Protein AF-A0A1M6TDW8-F1 (afdb_monomer_lite)

Structure (mmCIF, N/CA/C/O backbone):
data_AF-A0A1M6TDW8-F1
#
_entry.id   AF-A0A1M6TDW8-F1
#
loop_
_atom_site.group_PDB
_atom_site.id
_atom_site.type_symbol
_atom_site.label_atom_id
_atom_site.label_alt_id
_atom_site.label_comp_id
_atom_site.label_asym_id
_atom_site.label_entity_id
_atom_site.label_seq_id
_atom_site.pdbx_PDB_ins_code
_atom_site.Cartn_x
_atom_site.Cartn_y
_atom_site.Cartn_z
_atom_site.occupancy
_atom_site.B_iso_or_equiv
_atom_site.auth_seq_id
_atom_site.auth_comp_id
_atom_site.auth_asym_id
_atom_site.auth_atom_id
_atom_site.pdbx_PDB_model_num
ATOM 1 N N . MET A 1 1 ? -17.156 -15.120 15.045 1.00 56.84 1 MET A N 1
ATOM 2 C CA . MET A 1 1 ? -16.090 -14.536 14.202 1.00 56.84 1 MET A CA 1
ATOM 3 C C . MET A 1 1 ? -14.785 -15.110 14.698 1.00 56.84 1 MET A C 1
ATOM 5 O O . MET A 1 1 ? -14.670 -15.294 15.901 1.00 56.84 1 MET A O 1
ATOM 9 N N . GLU A 1 2 ? -13.863 -15.447 13.806 1.00 62.12 2 GLU A N 1
ATOM 10 C CA . GLU A 1 2 ? -12.638 -16.171 14.161 1.00 62.12 2 GLU A CA 1
ATOM 11 C C . GLU A 1 2 ? -11.415 -15.297 13.865 1.00 62.12 2 GLU A C 1
ATOM 13 O O . GLU A 1 2 ? -11.423 -14.543 12.887 1.00 62.12 2 GLU A O 1
ATOM 18 N N . LYS A 1 3 ? -10.385 -15.362 14.719 1.00 66.62 3 LYS A N 1
ATOM 19 C CA . LYS A 1 3 ? -9.144 -14.590 14.559 1.00 66.62 3 LYS A CA 1
ATOM 20 C C . LYS A 1 3 ? -8.407 -15.098 13.326 1.00 66.62 3 LYS A C 1
ATOM 22 O O . LYS A 1 3 ? -8.116 -16.286 13.215 1.00 66.62 3 LYS A O 1
ATOM 27 N N . ARG A 1 4 ? -8.092 -14.199 12.395 1.00 71.81 4 ARG A N 1
ATOM 28 C CA . ARG A 1 4 ? -7.434 -14.578 11.138 1.00 71.81 4 ARG A CA 1
ATOM 29 C C . ARG A 1 4 ? -5.976 -14.178 11.140 1.00 71.81 4 ARG A C 1
ATOM 31 O O . ARG A 1 4 ? -5.632 -13.054 11.508 1.00 71.81 4 ARG A O 1
ATOM 38 N N . ASN A 1 5 ? -5.129 -15.094 10.682 1.00 77.88 5 ASN A N 1
ATOM 39 C CA . ASN A 1 5 ? -3.718 -14.817 10.492 1.00 77.88 5 ASN A CA 1
ATOM 40 C C . ASN A 1 5 ? -3.520 -13.975 9.223 1.00 77.88 5 ASN A C 1
ATOM 42 O O . ASN A 1 5 ? -3.539 -14.496 8.106 1.00 77.88 5 ASN A O 1
ATOM 46 N N . THR A 1 6 ? -3.318 -12.671 9.415 1.00 76.44 6 THR A N 1
ATOM 47 C CA . THR A 1 6 ? -3.071 -11.696 8.345 1.00 76.44 6 THR A CA 1
ATOM 48 C C . THR A 1 6 ? -1.914 -12.112 7.432 1.00 76.44 6 THR A C 1
ATOM 50 O O . THR A 1 6 ? -1.992 -11.915 6.222 1.00 76.44 6 THR A O 1
ATOM 53 N N . ILE A 1 7 ? -0.867 -12.735 7.984 1.00 76.25 7 ILE A N 1
ATOM 54 C CA . ILE A 1 7 ? 0.319 -13.152 7.222 1.00 76.25 7 ILE A CA 1
ATOM 55 C C . ILE A 1 7 ? -0.047 -14.268 6.240 1.00 76.25 7 ILE A C 1
ATOM 57 O O . ILE A 1 7 ? 0.326 -14.210 5.072 1.00 76.25 7 ILE A O 1
ATOM 61 N N . MET A 1 8 ? -0.840 -15.249 6.678 1.00 80.06 8 MET A N 1
ATOM 62 C CA . MET A 1 8 ? -1.270 -16.355 5.817 1.00 80.06 8 MET A CA 1
ATOM 63 C C . MET A 1 8 ? -2.109 -15.856 4.635 1.00 80.06 8 MET A C 1
ATOM 65 O O . MET A 1 8 ? -1.948 -16.319 3.509 1.00 80.06 8 MET A O 1
ATOM 69 N N . TYR A 1 9 ? -2.974 -14.872 4.882 1.00 79.81 9 TYR A N 1
ATOM 70 C CA . TYR A 1 9 ? -3.846 -14.299 3.859 1.00 79.81 9 TYR A CA 1
ATOM 71 C C . TYR A 1 9 ? -3.049 -13.464 2.851 1.00 79.81 9 TYR A C 1
ATOM 73 O O . TYR A 1 9 ? -3.313 -13.525 1.649 1.00 79.81 9 TYR A O 1
ATOM 81 N N . LEU A 1 10 ? -2.025 -12.746 3.320 1.00 76.25 10 LEU A N 1
ATOM 82 C CA . LEU A 1 10 ? -1.099 -12.023 2.455 1.00 76.25 10 LEU A CA 1
ATOM 83 C C . LEU A 1 10 ? -0.318 -12.981 1.538 1.00 76.25 10 LEU A C 1
ATOM 85 O O . LEU A 1 10 ? -0.244 -12.749 0.332 1.00 76.25 10 LEU A O 1
ATOM 89 N N . VAL A 1 11 ? 0.193 -14.090 2.083 1.00 79.81 11 VAL A N 1
ATOM 90 C CA . VAL A 1 11 ? 0.925 -15.112 1.313 1.00 79.81 11 VAL A CA 1
ATOM 91 C C . VAL A 1 11 ? 0.030 -15.774 0.263 1.00 79.81 11 VAL A C 1
ATOM 93 O O . VAL A 1 11 ? 0.429 -15.874 -0.896 1.00 79.81 11 VAL A O 1
ATOM 96 N N . LEU A 1 12 ? -1.202 -16.163 0.617 1.00 78.44 12 LEU A N 1
ATOM 97 C CA . LEU A 1 12 ? -2.152 -16.721 -0.357 1.00 78.44 12 LEU A CA 1
ATOM 98 C C . LEU A 1 12 ? -2.484 -15.732 -1.478 1.00 78.44 12 LEU A C 1
ATOM 100 O O . LEU A 1 12 ? -2.668 -16.125 -2.629 1.00 78.44 12 LEU A O 1
ATOM 104 N N . THR A 1 13 ? -2.555 -14.446 -1.151 1.00 76.94 13 THR A N 1
ATOM 105 C CA . THR A 1 13 ? -2.812 -13.404 -2.142 1.00 76.94 13 THR A CA 1
ATOM 106 C C . THR A 1 13 ? -1.676 -13.299 -3.154 1.00 76.94 13 THR A C 1
ATOM 108 O O . THR A 1 13 ? -1.943 -13.199 -4.348 1.00 76.94 13 THR A O 1
ATOM 111 N N . PHE A 1 14 ? -0.424 -13.398 -2.703 1.00 74.50 14 PHE A N 1
ATOM 112 C CA . PHE A 1 14 ? 0.731 -13.418 -3.599 1.00 74.50 14 PHE A CA 1
ATOM 113 C C . PHE A 1 14 ? 0.770 -14.692 -4.459 1.00 74.50 14 PHE A C 1
ATOM 115 O O . PHE A 1 14 ? 0.950 -14.611 -5.670 1.00 74.50 14 PHE A O 1
ATOM 122 N N . LEU A 1 15 ? 0.504 -15.859 -3.859 1.00 78.25 15 LEU A N 1
ATOM 123 C CA . LEU A 1 15 ? 0.476 -17.154 -4.557 1.00 78.25 15 LEU A CA 1
ATOM 124 C C . LEU A 1 15 ? -0.610 -17.252 -5.637 1.00 78.25 15 LEU A C 1
ATOM 126 O O . LEU A 1 15 ? -0.425 -17.940 -6.633 1.00 78.25 15 LEU A O 1
ATOM 130 N N . THR A 1 16 ? -1.746 -16.581 -5.446 1.00 81.94 16 THR A N 1
ATOM 131 C CA . THR A 1 16 ? -2.889 -16.612 -6.380 1.00 81.94 16 THR A CA 1
ATOM 132 C C . THR A 1 16 ? -2.912 -15.425 -7.344 1.00 81.94 16 THR A C 1
ATOM 134 O O . THR A 1 16 ? -3.960 -15.125 -7.920 1.00 81.94 16 THR A O 1
ATOM 137 N N . CYS A 1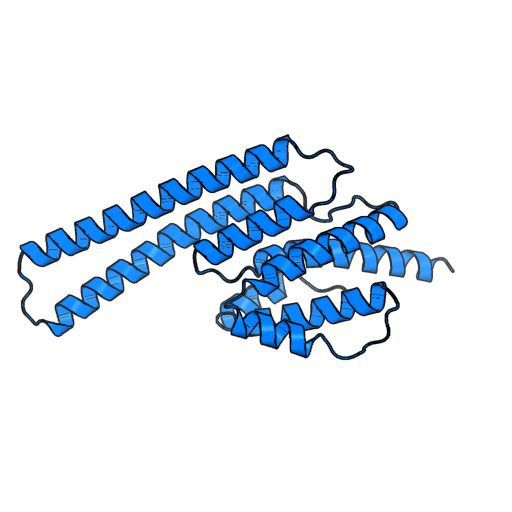 17 ? -1.790 -14.708 -7.483 1.00 70.81 17 CYS A N 1
ATOM 138 C CA . CYS A 1 17 ? -1.678 -13.500 -8.307 1.00 70.81 17 CYS A CA 1
ATOM 139 C C . CYS A 1 17 ? -2.784 -12.465 -8.013 1.00 70.81 17 CYS A C 1
ATOM 141 O O . CYS A 1 17 ? -3.296 -11.802 -8.910 1.00 70.81 17 CYS A O 1
ATOM 143 N N . GLY A 1 18 ? -3.187 -12.341 -6.747 1.00 69.62 18 GLY A N 1
ATOM 144 C CA . GLY A 1 18 ? -4.171 -11.362 -6.295 1.00 69.62 18 GLY A CA 1
ATOM 145 C C . GLY A 1 18 ? -5.633 -11.816 -6.291 1.00 69.62 18 GLY A C 1
ATOM 146 O O . GLY A 1 18 ? -6.460 -11.119 -5.702 1.00 69.62 18 GLY A O 1
ATOM 147 N N . LEU A 1 19 ? -5.976 -12.989 -6.839 1.00 77.25 19 LEU A N 1
ATOM 148 C CA . LEU A 1 19 ? -7.361 -13.488 -6.820 1.00 77.25 19 LEU A CA 1
ATOM 149 C C . LEU A 1 19 ? -7.874 -13.712 -5.392 1.00 77.25 19 LEU A C 1
ATOM 151 O O . LEU A 1 19 ? -8.992 -13.312 -5.056 1.00 77.25 19 LEU A O 1
ATOM 155 N N . PHE A 1 20 ? -7.046 -14.284 -4.514 1.00 80.81 20 PHE A N 1
ATOM 156 C CA . PHE A 1 20 ? -7.425 -14.487 -3.115 1.00 80.81 20 PHE A CA 1
ATOM 157 C C . PHE A 1 20 ? -7.655 -13.165 -2.369 1.00 80.81 20 PHE A C 1
ATOM 159 O O . PHE A 1 20 ? -8.474 -13.107 -1.453 1.00 80.81 20 PHE A O 1
ATOM 166 N N . GLY A 1 21 ? -7.005 -12.076 -2.780 1.00 76.69 21 GLY A N 1
ATOM 167 C CA . GLY A 1 21 ? -7.198 -10.775 -2.150 1.00 76.69 21 GLY A CA 1
ATOM 168 C C . GLY A 1 21 ? -8.608 -10.204 -2.365 1.00 76.69 21 GLY A C 1
ATOM 169 O O . GLY A 1 21 ? -9.138 -9.517 -1.492 1.00 76.69 21 GLY A O 1
ATOM 170 N N . ILE A 1 22 ? -9.273 -10.565 -3.469 1.00 80.00 22 ILE A N 1
ATOM 171 C CA . ILE A 1 22 ? -10.686 -10.231 -3.712 1.00 80.00 22 ILE A CA 1
ATOM 172 C C . ILE A 1 22 ? -11.598 -11.008 -2.750 1.00 80.00 22 ILE A C 1
ATOM 174 O O . ILE A 1 22 ? -12.507 -10.434 -2.146 1.00 80.00 22 ILE A O 1
ATOM 178 N N . TYR A 1 23 ? -11.329 -12.304 -2.554 1.00 83.50 23 TYR A N 1
ATOM 179 C CA . TYR A 1 23 ? -12.037 -13.118 -1.560 1.00 83.50 23 TYR A CA 1
ATOM 180 C C . TYR A 1 23 ? -11.835 -12.577 -0.136 1.00 83.50 23 TYR A C 1
ATOM 182 O O . TYR A 1 23 ? -12.784 -12.499 0.650 1.00 83.50 23 TYR A O 1
ATOM 190 N N . TRP A 1 24 ? -10.613 -12.151 0.192 1.00 84.81 24 TRP A N 1
ATOM 191 C CA . TRP A 1 24 ? -10.308 -11.541 1.481 1.00 84.81 24 TRP A CA 1
ATOM 192 C C . TRP A 1 24 ? -11.122 -10.261 1.703 1.00 84.81 24 TRP A C 1
ATOM 194 O O . TRP A 1 24 ? -11.761 -10.134 2.748 1.00 84.81 24 TRP A O 1
ATOM 204 N N . LEU A 1 25 ? -11.191 -9.367 0.710 1.00 84.44 25 LEU A N 1
ATOM 205 C CA . LEU A 1 25 ? -12.007 -8.149 0.768 1.00 84.44 25 LEU A CA 1
ATOM 206 C C . LEU A 1 25 ? -13.488 -8.459 1.038 1.00 84.44 25 LEU A C 1
ATOM 208 O O . LEU A 1 25 ? -14.097 -7.853 1.922 1.00 84.44 25 LEU A O 1
ATOM 212 N N . TYR A 1 26 ? -14.053 -9.438 0.322 1.00 85.31 26 TYR A N 1
ATOM 213 C CA . TYR A 1 26 ? -15.429 -9.893 0.530 1.00 85.31 26 TYR A CA 1
ATOM 214 C C . TYR A 1 26 ? -15.666 -10.327 1.980 1.00 85.31 26 TYR A C 1
ATOM 216 O O . TYR A 1 26 ? -16.596 -9.855 2.640 1.00 85.31 26 TYR A O 1
ATOM 224 N N . ARG A 1 27 ? -14.800 -11.204 2.500 1.00 84.56 27 ARG A N 1
ATOM 225 C CA . ARG A 1 27 ? -14.948 -11.732 3.858 1.00 84.56 27 ARG A CA 1
ATOM 226 C C . ARG A 1 27 ? -14.750 -10.676 4.935 1.00 84.56 27 ARG A C 1
ATOM 228 O O . ARG A 1 27 ? -15.468 -10.700 5.930 1.00 84.56 27 ARG A O 1
ATOM 235 N N . MET A 1 28 ? -13.817 -9.748 4.742 1.00 83.00 28 MET A N 1
ATOM 236 C CA . MET A 1 28 ? -13.582 -8.660 5.691 1.00 83.00 28 MET A CA 1
ATOM 237 C C . MET A 1 28 ? -14.801 -7.729 5.784 1.00 83.00 28 MET A C 1
ATOM 239 O O . MET A 1 28 ? -15.179 -7.308 6.875 1.00 83.00 28 MET A O 1
ATOM 243 N N . ASN A 1 29 ? -15.470 -7.474 4.655 1.00 85.88 29 ASN A N 1
ATOM 244 C CA . ASN A 1 29 ? -16.710 -6.702 4.613 1.00 85.88 29 ASN A CA 1
ATOM 245 C C . ASN A 1 29 ? -17.870 -7.396 5.343 1.00 85.88 29 ASN A C 1
ATOM 247 O O . ASN A 1 29 ? -18.626 -6.736 6.052 1.00 85.88 29 ASN A O 1
ATOM 251 N N . GLU A 1 30 ? -18.011 -8.718 5.221 1.00 84.56 30 GLU A N 1
ATOM 252 C CA . GLU A 1 30 ? -19.026 -9.455 5.986 1.00 84.56 30 GLU A CA 1
ATOM 253 C C . GLU A 1 30 ? -18.787 -9.403 7.498 1.00 84.56 30 GLU A C 1
ATOM 255 O O . GLU A 1 30 ? -19.740 -9.241 8.260 1.00 84.56 30 GLU A O 1
ATOM 260 N N . ASP A 1 31 ? -17.536 -9.525 7.948 1.00 83.44 31 ASP A N 1
ATOM 261 C CA . ASP A 1 31 ? -17.222 -9.460 9.378 1.00 83.44 31 ASP A CA 1
ATOM 262 C C . ASP A 1 31 ? -17.488 -8.062 9.953 1.00 83.44 31 ASP A C 1
ATOM 264 O O . ASP A 1 31 ? -18.086 -7.946 11.021 1.00 83.44 31 ASP A O 1
ATOM 268 N N . LEU A 1 32 ? -17.138 -7.002 9.215 1.00 82.06 32 LEU A N 1
ATOM 269 C CA . LEU A 1 32 ? -17.469 -5.621 9.584 1.00 82.06 32 LEU A CA 1
ATOM 270 C C . LEU A 1 32 ? -18.981 -5.393 9.691 1.00 82.06 32 LEU A C 1
ATOM 272 O O . LEU A 1 32 ? -19.442 -4.791 10.658 1.00 82.06 32 LEU A O 1
ATOM 276 N N . LYS A 1 33 ? -19.770 -5.910 8.741 1.00 81.94 33 LYS A N 1
ATOM 277 C CA . LYS A 1 33 ? -21.240 -5.815 8.792 1.00 81.94 33 LYS A CA 1
ATOM 278 C C . LYS A 1 33 ? -21.817 -6.510 10.020 1.00 81.94 33 LYS A C 1
ATOM 280 O O . LYS A 1 33 ? -22.672 -5.952 10.700 1.00 81.94 33 LYS A O 1
ATOM 285 N N . ARG A 1 34 ? -21.308 -7.703 10.340 1.00 81.00 34 ARG A N 1
ATOM 286 C CA . ARG A 1 34 ? -21.723 -8.437 11.542 1.00 81.00 34 ARG A CA 1
ATOM 287 C C . ARG A 1 34 ? -21.384 -7.681 12.826 1.00 81.00 34 ARG A C 1
ATOM 289 O O . ARG A 1 34 ? -22.160 -7.761 13.769 1.00 81.00 34 ARG A O 1
ATOM 296 N N . LEU A 1 35 ? -20.260 -6.958 12.871 1.00 77.81 35 LEU A N 1
ATOM 297 C CA . LEU A 1 35 ? -19.908 -6.112 14.019 1.00 77.81 35 LEU A CA 1
ATOM 298 C C . LEU A 1 35 ? -20.819 -4.887 14.141 1.00 77.81 35 LEU A C 1
ATOM 300 O O . LEU A 1 35 ? -21.152 -4.507 15.256 1.00 77.81 35 LEU A O 1
ATOM 304 N N . ARG A 1 36 ? -21.263 -4.310 13.018 1.00 76.12 36 ARG A N 1
ATOM 305 C CA . ARG A 1 36 ? -22.237 -3.206 13.003 1.00 76.12 36 ARG A CA 1
ATOM 306 C C . ARG A 1 36 ? -23.668 -3.621 13.371 1.00 76.12 36 ARG A C 1
ATOM 308 O O . ARG A 1 36 ? -24.522 -2.757 13.514 1.00 76.12 36 ARG A O 1
ATOM 315 N N . GLY A 1 37 ? -23.960 -4.919 13.485 1.00 69.31 37 GLY A N 1
ATOM 316 C CA . GLY A 1 37 ? -25.326 -5.408 13.708 1.00 69.31 37 GLY A CA 1
ATOM 317 C C . GLY A 1 37 ? -26.263 -5.215 12.507 1.00 69.31 37 GLY A C 1
ATOM 318 O O . GLY A 1 37 ? -27.465 -5.439 12.622 1.00 69.31 37 GLY A O 1
ATOM 319 N N . GLU A 1 38 ? -25.731 -4.835 11.342 1.00 68.31 38 GLU A N 1
ATOM 320 C CA . GLU A 1 38 ? -26.503 -4.692 10.110 1.00 68.31 38 GLU A CA 1
ATOM 321 C C . GLU A 1 38 ? -26.785 -6.083 9.523 1.00 68.31 38 GLU A C 1
ATOM 323 O O . GLU A 1 38 ? -25.863 -6.862 9.249 1.00 68.31 38 GLU A O 1
ATOM 328 N N . SER A 1 39 ? -28.067 -6.417 9.319 1.00 48.00 39 SER A N 1
ATOM 329 C CA . SER A 1 39 ? -28.465 -7.654 8.639 1.00 48.00 39 SER A CA 1
ATOM 330 C C . SER A 1 39 ? -27.803 -7.731 7.264 1.00 48.00 39 SER A C 1
ATOM 332 O O . SER A 1 39 ? -27.683 -6.720 6.577 1.00 48.00 39 SER A O 1
ATOM 334 N N . ALA A 1 40 ? -27.372 -8.931 6.869 1.00 49.81 40 ALA A N 1
ATOM 335 C CA . ALA A 1 40 ? -26.583 -9.237 5.675 1.00 49.81 40 ALA A CA 1
ATOM 336 C C . ALA A 1 40 ? -27.309 -8.979 4.333 1.00 49.81 40 ALA A C 1
ATOM 338 O O . ALA A 1 40 ? -27.381 -9.847 3.466 1.00 49.81 40 ALA A O 1
ATOM 339 N N . THR A 1 41 ? -27.845 -7.784 4.119 1.00 37.31 41 THR A N 1
ATOM 340 C CA . THR A 1 41 ? -28.473 -7.382 2.868 1.00 37.31 41 THR A CA 1
ATOM 341 C C . THR A 1 41 ? -27.399 -6.920 1.872 1.00 37.31 41 THR A C 1
ATOM 343 O O . THR A 1 41 ? -26.835 -5.832 1.945 1.00 37.31 41 THR A O 1
ATOM 346 N N . ALA A 1 42 ? -27.069 -7.843 0.964 1.00 45.31 42 ALA A N 1
ATOM 347 C CA . ALA A 1 42 ? -26.873 -7.635 -0.478 1.00 45.31 42 ALA A CA 1
ATOM 348 C C . ALA A 1 42 ? -25.666 -6.848 -1.058 1.00 45.31 42 ALA A C 1
ATOM 350 O O . ALA A 1 42 ? -25.716 -6.507 -2.238 1.00 45.31 42 ALA A O 1
ATOM 351 N N . GLU A 1 43 ? -24.551 -6.602 -0.350 1.00 57.88 43 GLU A N 1
ATOM 352 C CA . GLU A 1 43 ? -23.467 -5.762 -0.939 1.00 57.88 43 GLU A CA 1
ATOM 353 C C . GLU A 1 43 ? -22.032 -6.306 -0.912 1.00 57.88 43 GLU A C 1
ATOM 355 O O . GLU A 1 43 ? -21.148 -5.668 -1.475 1.00 57.88 43 GLU A O 1
ATOM 360 N N . GLY A 1 44 ? -21.764 -7.489 -0.346 1.00 61.97 44 GLY A N 1
ATOM 361 C CA . GLY A 1 4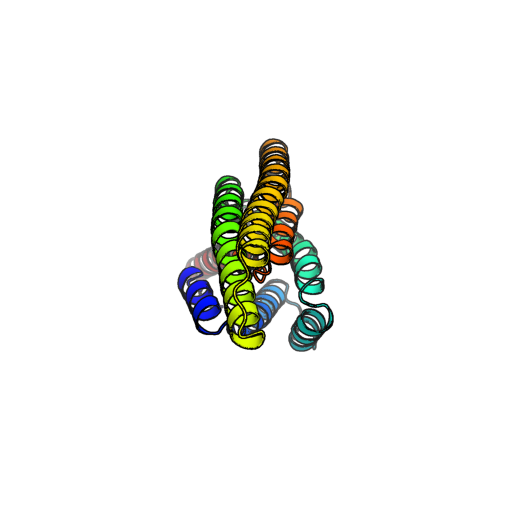4 ? -20.423 -8.094 -0.452 1.00 61.97 44 GLY A CA 1
ATOM 362 C C . GLY A 1 44 ? -20.033 -8.369 -1.910 1.00 61.97 44 GLY A C 1
ATOM 363 O O . GLY A 1 44 ? -18.940 -8.015 -2.346 1.00 61.97 44 GLY A O 1
ATOM 364 N N . GLY A 1 45 ? -20.972 -8.913 -2.691 1.00 67.94 45 GLY A N 1
ATOM 365 C CA . GLY A 1 45 ? -20.796 -9.124 -4.130 1.00 67.94 45 GLY A CA 1
ATOM 366 C C . GLY A 1 45 ? -20.746 -7.823 -4.937 1.00 67.94 45 GLY A C 1
ATOM 367 O O . GLY A 1 45 ? -19.970 -7.735 -5.881 1.00 67.94 45 GLY A O 1
ATOM 368 N N . ARG A 1 46 ? -21.502 -6.784 -4.540 1.00 75.50 46 ARG A N 1
ATOM 369 C CA . ARG A 1 46 ? -21.447 -5.457 -5.189 1.00 75.50 46 ARG A CA 1
ATOM 370 C C . ARG A 1 46 ? -20.089 -4.790 -4.976 1.00 75.50 46 ARG A C 1
ATOM 372 O O . ARG A 1 46 ? -19.543 -4.244 -5.923 1.00 75.50 46 ARG A O 1
ATOM 379 N N . LEU A 1 47 ? -19.518 -4.899 -3.773 1.00 78.19 47 LEU A N 1
ATOM 380 C CA . LEU A 1 47 ? -18.164 -4.428 -3.468 1.00 78.19 47 LEU A CA 1
ATOM 381 C C . LEU A 1 47 ? -17.129 -5.092 -4.376 1.00 78.19 47 LEU A C 1
ATOM 383 O O . LEU A 1 47 ? -16.357 -4.393 -5.019 1.00 78.19 47 LEU A O 1
ATOM 387 N N . VAL A 1 48 ? -17.154 -6.423 -4.480 1.00 79.44 48 VAL A N 1
ATOM 388 C CA . VAL A 1 48 ? -16.244 -7.166 -5.364 1.00 79.44 48 VAL A CA 1
ATOM 389 C C . VAL A 1 48 ? -16.434 -6.767 -6.829 1.00 79.44 48 VAL A C 1
ATOM 391 O O . VAL A 1 48 ? -15.453 -6.502 -7.522 1.00 79.44 48 VAL A O 1
ATOM 394 N N . LEU A 1 49 ? -17.683 -6.668 -7.288 1.00 82.00 49 LEU A N 1
ATOM 395 C CA . LEU A 1 49 ? -18.006 -6.267 -8.655 1.00 82.00 49 LEU A CA 1
ATOM 396 C C . LEU A 1 49 ? -17.477 -4.860 -8.964 1.00 82.00 49 LEU A C 1
ATOM 398 O O . LEU A 1 49 ? -16.828 -4.666 -9.987 1.00 82.00 49 LEU A O 1
ATOM 402 N N . TYR A 1 50 ? -17.696 -3.893 -8.070 1.00 81.56 50 TYR A N 1
ATOM 403 C CA . TYR A 1 50 ? -17.190 -2.532 -8.233 1.00 81.56 50 TYR A CA 1
ATOM 404 C C . TYR A 1 50 ? -15.671 -2.458 -8.120 1.00 81.56 50 TYR A C 1
ATOM 406 O O . TYR A 1 50 ? -15.057 -1.699 -8.864 1.00 81.56 50 TYR A O 1
ATOM 414 N N . THR A 1 51 ? -15.039 -3.251 -7.255 1.00 77.88 51 THR A N 1
ATOM 415 C CA . THR A 1 51 ? -13.576 -3.359 -7.183 1.00 77.88 51 THR A CA 1
ATOM 416 C C . THR A 1 51 ? -12.994 -3.840 -8.509 1.00 77.88 51 THR A C 1
ATOM 418 O O . THR A 1 51 ? -12.021 -3.254 -8.971 1.00 77.88 51 THR A O 1
ATOM 421 N N . ILE A 1 52 ? -13.597 -4.840 -9.153 1.00 78.06 52 ILE A N 1
ATOM 422 C CA . ILE A 1 52 ? -13.143 -5.319 -10.467 1.00 78.06 52 ILE A CA 1
ATOM 423 C C . ILE A 1 52 ? -13.420 -4.264 -11.548 1.00 78.06 52 ILE A C 1
ATOM 425 O O . ILE A 1 52 ? -12.521 -3.918 -12.307 1.00 78.06 52 ILE A O 1
ATOM 429 N N . LEU A 1 53 ? -14.632 -3.701 -11.581 1.00 80.75 53 LEU A N 1
ATOM 430 C CA . LEU A 1 53 ? -15.047 -2.726 -12.596 1.00 80.75 53 LEU A CA 1
ATOM 431 C C . LEU A 1 53 ? -14.240 -1.418 -12.542 1.00 80.75 53 LEU A C 1
ATOM 433 O O . LEU A 1 53 ? -13.985 -0.803 -13.570 1.00 80.75 53 LEU A O 1
ATOM 437 N N . SER A 1 54 ? -13.848 -0.988 -11.343 1.00 80.44 54 SER A N 1
ATOM 438 C CA . SER A 1 54 ? -13.089 0.248 -11.113 1.00 80.44 54 SER A CA 1
ATOM 439 C C . SER A 1 54 ? -11.576 0.030 -11.013 1.00 80.44 54 SER A C 1
ATOM 441 O O . SER A 1 54 ? -10.867 0.925 -10.551 1.00 80.44 54 SER A O 1
ATOM 443 N N . CYS A 1 55 ? -11.078 -1.157 -11.382 1.00 75.75 55 CYS A N 1
ATOM 444 C CA . CYS A 1 55 ? -9.663 -1.527 -11.267 1.00 75.75 55 CYS A CA 1
ATOM 445 C C . CYS A 1 55 ? -9.073 -1.250 -9.867 1.00 75.75 55 CYS A C 1
ATOM 447 O O . CYS A 1 55 ? -7.948 -0.782 -9.725 1.00 75.75 55 CYS A O 1
ATOM 449 N N . GLY A 1 56 ? -9.847 -1.506 -8.809 1.00 73.00 56 GLY A N 1
ATOM 450 C CA . GLY A 1 56 ? -9.418 -1.334 -7.421 1.00 73.00 56 GLY A CA 1
ATOM 451 C C . GLY A 1 56 ? -9.630 0.059 -6.823 1.00 73.00 56 GLY A C 1
ATOM 452 O O . GLY A 1 56 ? -9.472 0.200 -5.610 1.00 73.00 56 GLY A O 1
ATOM 453 N 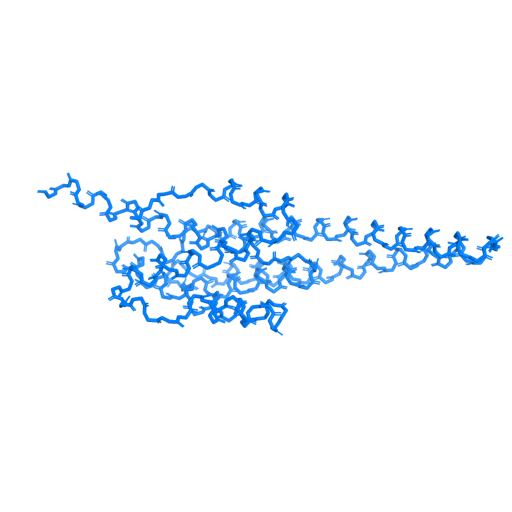N . LEU A 1 57 ? -10.064 1.065 -7.593 1.00 79.44 57 LEU A N 1
ATOM 454 C CA . LEU A 1 57 ? -10.355 2.405 -7.056 1.00 79.44 57 LEU A CA 1
ATOM 455 C C . LEU A 1 57 ? -11.461 2.373 -5.994 1.00 79.44 57 LEU A C 1
ATOM 457 O O . LEU A 1 57 ? -11.343 3.008 -4.944 1.00 79.44 57 LEU A O 1
ATOM 461 N N . TYR A 1 58 ? -12.512 1.582 -6.217 1.00 82.62 58 TYR A N 1
ATOM 462 C CA . TYR A 1 58 ? -13.592 1.426 -5.244 1.00 82.62 58 TYR A CA 1
ATOM 463 C C . TYR A 1 58 ? -13.101 0.820 -3.920 1.00 82.62 58 TYR A C 1
ATOM 465 O O . TYR A 1 58 ? -13.601 1.179 -2.855 1.00 82.62 58 TYR A O 1
ATOM 473 N N . THR A 1 59 ? -12.065 -0.025 -3.951 1.00 81.88 59 THR A N 1
ATOM 474 C CA . THR A 1 59 ? -11.446 -0.573 -2.736 1.00 81.88 59 THR A CA 1
ATOM 475 C C . THR A 1 59 ? -10.850 0.534 -1.867 1.00 81.88 59 THR A C 1
ATOM 477 O O . THR A 1 59 ? -10.967 0.461 -0.647 1.00 81.88 59 THR A O 1
ATOM 480 N N . VAL A 1 60 ? -10.273 1.586 -2.462 1.00 84.62 60 VAL A N 1
ATOM 481 C CA . VAL A 1 60 ? -9.734 2.747 -1.726 1.00 84.62 60 VAL A CA 1
ATOM 482 C C . VAL A 1 60 ? -10.846 3.512 -1.019 1.00 84.62 60 VAL A C 1
ATOM 484 O O . VAL A 1 60 ? -10.722 3.838 0.161 1.00 84.62 60 VAL A O 1
ATOM 487 N N . TYR A 1 61 ? -11.957 3.762 -1.715 1.00 85.31 61 TYR A N 1
ATOM 488 C CA . TYR A 1 61 ? -13.131 4.394 -1.115 1.00 85.31 61 TYR A CA 1
ATOM 489 C C . TYR A 1 61 ? -13.705 3.540 0.024 1.00 85.31 61 TYR A C 1
ATOM 491 O O . TYR A 1 61 ? -13.981 4.038 1.115 1.00 85.31 61 TYR A O 1
ATOM 499 N N . TRP A 1 62 ? -13.825 2.231 -0.197 1.00 87.06 62 TRP A N 1
ATOM 500 C CA . TRP A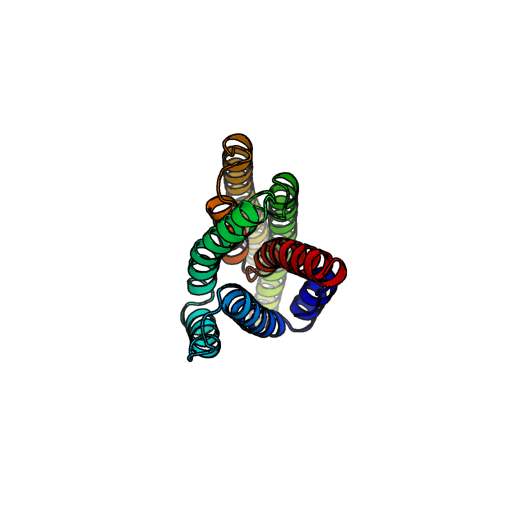 1 62 ? -14.291 1.303 0.826 1.00 87.06 62 TRP A CA 1
ATOM 501 C C . TRP A 1 62 ? -13.356 1.286 2.047 1.00 87.06 62 TRP A C 1
ATOM 503 O O . TRP A 1 62 ? -13.838 1.304 3.181 1.00 87.06 62 TRP A O 1
ATOM 513 N N . LEU A 1 63 ? -12.035 1.321 1.831 1.00 86.88 63 LEU A N 1
ATOM 514 C CA . LEU A 1 63 ? -11.020 1.447 2.881 1.00 86.88 63 LEU A CA 1
ATOM 515 C C . LEU A 1 63 ? -11.191 2.752 3.669 1.00 86.88 63 LEU A C 1
ATOM 517 O O . LEU A 1 63 ? -11.151 2.721 4.897 1.00 86.88 63 LEU A O 1
ATOM 521 N N . TYR A 1 64 ? -11.434 3.879 2.996 1.00 87.50 64 TYR A N 1
ATOM 522 C CA . TYR A 1 64 ? -11.672 5.174 3.642 1.00 87.50 64 TYR A CA 1
ATOM 523 C C . TYR A 1 64 ? -12.864 5.132 4.606 1.00 87.50 64 TYR A C 1
ATOM 525 O O . TYR A 1 64 ? -12.726 5.495 5.772 1.00 87.50 64 TYR A O 1
ATOM 533 N N . VAL A 1 65 ? -14.020 4.654 4.136 1.00 87.00 65 VAL A N 1
ATOM 534 C CA . VAL A 1 65 ? -15.252 4.623 4.941 1.00 87.00 65 VAL A CA 1
ATOM 535 C C . VAL A 1 65 ? -15.143 3.607 6.075 1.00 87.00 65 VAL A C 1
ATOM 537 O O . VAL A 1 65 ? -15.467 3.910 7.218 1.00 87.00 65 VAL A O 1
ATOM 540 N N . ASN A 1 66 ? -14.666 2.394 5.793 1.00 86.62 66 ASN A N 1
ATOM 541 C CA . ASN A 1 66 ? -14.656 1.345 6.812 1.00 86.62 66 ASN A CA 1
ATOM 542 C C . ASN A 1 66 ? -13.529 1.519 7.835 1.00 86.62 66 ASN A C 1
ATOM 544 O O . ASN A 1 66 ? -13.703 1.084 8.967 1.00 86.62 66 ASN A O 1
ATOM 548 N N . SER A 1 67 ? -12.414 2.174 7.491 1.00 85.12 67 SER A N 1
ATOM 549 C CA . SER A 1 67 ? -11.358 2.484 8.470 1.00 85.12 67 SER A CA 1
ATOM 550 C C . SER A 1 67 ? -11.816 3.503 9.508 1.00 85.12 67 SER A C 1
ATOM 552 O O . SER A 1 67 ? -11.393 3.431 10.658 1.00 85.12 67 SER A O 1
ATOM 554 N N . ASP A 1 68 ? -12.709 4.414 9.123 1.00 86.38 68 ASP A N 1
ATOM 555 C CA . ASP A 1 68 ? -13.350 5.327 10.057 1.00 86.38 68 ASP A CA 1
ATOM 556 C C . ASP A 1 68 ? -14.257 4.607 11.043 1.00 86.38 68 ASP A C 1
ATOM 558 O O . ASP A 1 68 ? -14.081 4.699 12.253 1.00 86.38 68 ASP A O 1
ATOM 562 N N . VAL A 1 69 ? -15.217 3.860 10.496 1.00 86.62 69 VAL A N 1
ATOM 563 C CA . VAL A 1 69 ? -16.194 3.116 11.286 1.00 86.62 69 VAL A CA 1
ATOM 564 C C . VAL A 1 69 ? -15.477 2.161 12.232 1.00 86.62 69 VAL A C 1
ATOM 566 O O . VAL A 1 69 ? -15.831 2.049 13.400 1.00 86.62 69 VAL A O 1
ATOM 569 N N . LEU A 1 70 ? -14.442 1.480 11.738 1.00 86.75 70 LEU A N 1
ATOM 570 C CA . LEU A 1 70 ? -13.639 0.578 12.547 1.00 86.75 70 LEU A CA 1
ATOM 571 C C . LEU A 1 70 ? -12.898 1.318 13.670 1.00 86.75 70 LEU A C 1
ATOM 573 O O . LEU A 1 70 ? -12.763 0.763 14.756 1.00 86.75 70 LEU A O 1
ATOM 577 N N . GLY A 1 71 ? -12.447 2.551 13.426 1.00 86.81 71 GLY A N 1
ATOM 578 C CA . GLY A 1 71 ? -11.863 3.405 14.457 1.00 86.81 71 GLY A CA 1
ATOM 579 C C . GLY A 1 71 ? -12.869 3.796 15.535 1.00 86.81 71 GLY A C 1
ATOM 580 O O . GLY A 1 71 ? -12.575 3.627 16.713 1.00 86.81 71 GLY A O 1
ATOM 581 N N . GLN A 1 72 ? -14.081 4.195 15.145 1.00 86.94 72 GLN A N 1
ATOM 582 C CA . GLN A 1 72 ? -15.161 4.532 16.082 1.00 86.94 72 GLN A CA 1
ATOM 583 C C . GLN A 1 72 ? -15.563 3.330 16.946 1.00 86.94 72 GLN A C 1
ATOM 585 O O . GLN A 1 72 ? -15.603 3.434 18.167 1.00 86.94 72 GLN A O 1
ATOM 590 N N . LEU A 1 73 ? -15.749 2.152 16.339 1.00 85.38 73 LEU A N 1
ATOM 591 C CA . LEU A 1 73 ? -16.054 0.916 17.073 1.00 85.38 73 LEU A CA 1
ATOM 592 C C . LEU A 1 73 ? -14.947 0.535 18.069 1.00 85.38 73 LEU A C 1
ATOM 594 O O . LEU A 1 73 ? -15.220 -0.074 19.102 1.00 85.38 73 LEU A O 1
ATOM 598 N N . ARG A 1 74 ? -13.687 0.861 17.764 1.00 86.00 74 ARG A N 1
ATOM 599 C CA . ARG A 1 74 ? -12.551 0.641 18.672 1.00 86.00 74 ARG A CA 1
ATOM 600 C C . ARG A 1 74 ? -12.553 1.631 19.823 1.00 86.00 74 ARG A C 1
ATOM 602 O O . ARG A 1 74 ? -12.392 1.197 20.961 1.00 86.00 74 ARG A O 1
ATOM 609 N N . GLU A 1 75 ? -12.810 2.904 19.550 1.00 87.31 75 GLU A N 1
ATOM 610 C CA . GLU A 1 75 ? -12.952 3.938 20.579 1.00 87.31 75 GLU A CA 1
ATOM 611 C C . GLU A 1 75 ? -14.110 3.637 21.541 1.00 87.31 75 GLU A C 1
ATOM 613 O O . GLU A 1 75 ? -13.925 3.713 22.755 1.00 87.31 75 GLU A O 1
ATOM 618 N N . GLU A 1 76 ? -15.265 3.194 21.032 1.00 86.00 76 GLU A N 1
ATOM 619 C CA . GLU A 1 76 ? -16.412 2.751 21.846 1.00 86.00 76 GLU A CA 1
ATOM 620 C C . GLU A 1 76 ? -16.055 1.596 22.791 1.00 86.00 76 GLU A C 1
ATOM 622 O O . GLU A 1 76 ? -16.628 1.444 23.873 1.00 86.00 76 GLU A O 1
ATOM 627 N N . GLN A 1 77 ? -15.086 0.769 22.399 1.00 83.06 77 GLN A N 1
ATOM 628 C CA . GLN A 1 77 ? -14.578 -0.315 23.228 1.00 83.06 77 GLN A CA 1
ATOM 629 C C . GLN A 1 77 ? -13.360 0.083 24.076 1.00 83.06 77 GLN A C 1
ATOM 631 O O . GLN A 1 77 ? -12.845 -0.756 24.815 1.00 83.06 77 GLN A O 1
ATOM 636 N N . GLY A 1 78 ? -12.926 1.346 24.042 1.00 82.56 78 GLY A N 1
ATOM 637 C CA . GLY A 1 78 ? -11.772 1.848 24.794 1.00 82.56 78 GLY A CA 1
ATOM 638 C C . GLY A 1 78 ? -10.417 1.423 24.219 1.00 82.56 78 GLY A C 1
ATOM 639 O O . GLY A 1 78 ? -9.416 1.442 24.932 1.00 82.56 78 GLY A O 1
ATOM 640 N N . LEU A 1 79 ? -10.376 1.005 22.952 1.00 84.56 79 LEU A N 1
ATOM 641 C CA . LEU A 1 79 ? -9.148 0.724 22.210 1.00 84.56 79 LEU A CA 1
ATOM 642 C C . LEU A 1 79 ? -8.706 1.952 21.416 1.00 84.56 79 LEU A C 1
ATOM 644 O O . LEU A 1 79 ? -9.510 2.813 21.066 1.00 84.56 79 LEU A O 1
ATOM 648 N N . GLU A 1 80 ? -7.426 1.990 21.047 1.00 84.25 80 GLU A N 1
ATOM 649 C CA . GLU A 1 80 ? -6.951 2.998 20.102 1.00 84.25 80 GLU A CA 1
ATOM 650 C C . GLU A 1 80 ? -7.654 2.857 18.737 1.00 84.25 80 GLU A C 1
ATOM 652 O O . GLU A 1 80 ? -7.876 1.721 18.287 1.00 84.25 80 GLU A O 1
ATOM 657 N N . PRO A 1 81 ? -7.929 3.973 18.028 1.00 80.88 81 PRO A N 1
ATOM 658 C CA . PRO A 1 81 ? -8.720 3.985 16.788 1.00 80.88 81 PRO A CA 1
ATOM 659 C C . PRO A 1 81 ? -8.081 3.194 15.636 1.00 80.88 81 PRO A C 1
ATOM 661 O O . PRO A 1 81 ? -8.706 2.925 14.614 1.00 80.88 81 PRO A O 1
ATOM 664 N N . ASP A 1 82 ? -6.810 2.818 15.769 1.00 81.44 82 ASP A N 1
ATOM 665 C CA . ASP A 1 82 ? -6.076 2.027 14.791 1.00 81.44 82 ASP A CA 1
ATOM 666 C C . ASP A 1 82 ? -5.381 0.850 15.473 1.00 81.44 82 ASP A C 1
ATOM 668 O O . ASP A 1 82 ? -4.795 0.985 16.543 1.00 81.44 82 ASP A O 1
ATOM 672 N N . GLY A 1 83 ? -5.454 -0.327 14.853 1.00 77.25 83 GLY A N 1
ATOM 673 C CA . GLY A 1 83 ? -4.693 -1.500 15.291 1.00 77.25 83 GLY A CA 1
ATOM 674 C C . GLY A 1 83 ? -3.274 -1.546 14.719 1.00 77.25 83 GLY A C 1
ATOM 675 O O . GLY A 1 83 ? -2.449 -2.351 15.167 1.00 77.25 83 GLY A O 1
ATOM 676 N N . ALA A 1 84 ? -2.983 -0.730 13.704 1.00 82.88 84 ALA A N 1
ATOM 677 C CA . ALA A 1 84 ? -1.664 -0.601 13.106 1.00 82.88 84 ALA A CA 1
ATOM 678 C C . ALA A 1 84 ? -0.942 0.644 13.640 1.00 82.88 84 ALA A C 1
ATOM 680 O O . ALA A 1 84 ? -1.509 1.730 13.733 1.00 82.88 84 ALA A O 1
ATOM 681 N N . SER A 1 85 ? 0.343 0.491 13.973 1.00 85.12 85 SER A N 1
ATOM 682 C CA . SER A 1 85 ? 1.177 1.624 14.373 1.00 85.12 85 SER A CA 1
ATOM 683 C C . SER A 1 85 ? 1.547 2.469 13.154 1.00 85.12 85 SER A C 1
ATOM 685 O O . SER A 1 85 ? 1.654 1.960 12.036 1.00 85.12 85 SER A O 1
ATOM 687 N N . LYS A 1 86 ? 1.826 3.757 13.370 1.00 85.06 86 LYS A N 1
ATOM 688 C CA . LYS A 1 86 ? 2.306 4.679 12.324 1.00 85.06 86 LYS A CA 1
ATOM 689 C C . LYS A 1 86 ? 3.548 4.144 11.599 1.00 85.06 86 LYS A C 1
ATOM 691 O O . LYS A 1 86 ? 3.654 4.249 10.382 1.00 85.06 86 LYS A O 1
ATOM 696 N N . GLU A 1 87 ? 4.447 3.512 12.348 1.00 86.88 87 GLU A N 1
ATOM 697 C CA . GLU A 1 87 ? 5.657 2.859 11.836 1.00 86.88 87 GLU A CA 1
ATOM 698 C C . GLU A 1 87 ? 5.334 1.741 10.843 1.00 86.88 87 GLU A C 1
ATOM 700 O O . GLU A 1 87 ? 5.999 1.623 9.819 1.00 86.88 87 GLU A O 1
ATOM 705 N N . SER A 1 88 ? 4.272 0.966 11.094 1.00 86.62 88 SER A N 1
ATOM 706 C CA . SER A 1 88 ? 3.851 -0.116 10.198 1.00 86.62 88 SER A CA 1
ATOM 707 C C . SER A 1 88 ? 3.500 0.420 8.805 1.00 86.62 88 SER A C 1
ATOM 709 O O . SER A 1 88 ? 3.892 -0.171 7.799 1.00 86.62 88 SER A O 1
ATOM 711 N N . TYR A 1 89 ? 2.826 1.576 8.735 1.00 86.19 89 TYR A N 1
ATOM 712 C CA . TYR A 1 89 ? 2.508 2.234 7.465 1.00 86.19 89 TYR A CA 1
ATOM 713 C C . TYR A 1 89 ? 3.766 2.733 6.744 1.00 86.19 89 TYR A C 1
ATOM 715 O O . TYR A 1 89 ? 3.905 2.528 5.537 1.00 86.19 89 TYR A O 1
ATOM 723 N N . ILE A 1 90 ? 4.712 3.339 7.467 1.00 88.06 90 ILE A N 1
ATOM 724 C CA . ILE A 1 90 ? 5.972 3.823 6.882 1.00 88.06 90 ILE A CA 1
ATOM 725 C C . ILE A 1 90 ? 6.791 2.649 6.335 1.00 88.06 90 ILE A C 1
ATOM 727 O O . ILE A 1 90 ? 7.173 2.665 5.167 1.00 88.06 90 ILE A O 1
ATOM 731 N N . ILE A 1 91 ? 6.990 1.599 7.136 1.00 89.12 91 ILE A N 1
ATOM 732 C CA . ILE A 1 91 ? 7.733 0.398 6.732 1.00 89.12 91 ILE A CA 1
ATOM 733 C C . ILE A 1 91 ? 7.084 -0.243 5.503 1.00 89.12 91 ILE A C 1
ATOM 735 O O . ILE A 1 91 ? 7.781 -0.587 4.550 1.00 89.12 91 ILE A O 1
ATOM 739 N N . SER A 1 92 ? 5.751 -0.348 5.476 1.00 84.12 92 SER A N 1
ATOM 740 C CA . SER A 1 92 ? 5.057 -0.880 4.300 1.00 84.12 92 SER A CA 1
ATOM 741 C C . SER A 1 92 ? 5.244 -0.044 3.043 1.00 84.12 92 SER A C 1
ATOM 743 O O . SER A 1 92 ? 5.352 -0.603 1.957 1.00 84.12 92 SER A O 1
ATOM 745 N N . THR A 1 93 ? 5.311 1.279 3.189 1.00 84.62 93 THR A N 1
ATOM 746 C CA . THR A 1 93 ? 5.526 2.201 2.070 1.00 84.62 93 THR A CA 1
ATOM 747 C C . THR A 1 93 ? 6.934 2.024 1.512 1.00 84.62 93 THR A C 1
ATOM 749 O O . THR A 1 93 ? 7.103 1.911 0.304 1.00 84.62 93 THR A O 1
ATOM 752 N N . ILE A 1 94 ? 7.942 1.917 2.384 1.00 88.25 94 ILE A N 1
ATOM 753 C CA . ILE A 1 94 ? 9.328 1.644 1.978 1.00 88.25 94 ILE A CA 1
ATOM 754 C C . ILE A 1 94 ? 9.409 0.307 1.235 1.00 88.25 94 ILE A C 1
ATOM 756 O O . ILE A 1 94 ? 9.973 0.243 0.145 1.00 88.25 94 ILE A O 1
ATOM 760 N N . LEU A 1 95 ? 8.802 -0.747 1.788 1.00 87.06 95 LEU A N 1
ATOM 761 C CA . LEU A 1 95 ? 8.770 -2.065 1.155 1.00 87.06 95 LEU A CA 1
ATOM 762 C C . LEU A 1 95 ? 8.100 -2.017 -0.228 1.00 87.06 95 LEU A C 1
ATOM 764 O O . LEU A 1 95 ? 8.635 -2.583 -1.176 1.00 87.06 95 LEU A O 1
ATOM 768 N N . ALA A 1 96 ? 6.971 -1.315 -0.364 1.00 82.00 96 ALA A N 1
ATOM 769 C CA . ALA A 1 96 ? 6.261 -1.157 -1.635 1.00 82.00 96 ALA A CA 1
ATOM 770 C C . ALA A 1 96 ? 7.111 -0.437 -2.695 1.00 82.00 96 ALA A C 1
ATOM 772 O O . ALA A 1 96 ? 7.172 -0.867 -3.847 1.00 82.00 96 ALA A O 1
ATOM 773 N N . VAL A 1 97 ? 7.834 0.613 -2.298 1.00 83.44 97 VAL A N 1
ATOM 774 C CA . VAL A 1 97 ? 8.738 1.344 -3.196 1.00 83.44 97 VAL A CA 1
ATOM 775 C C . VAL A 1 97 ? 9.901 0.455 -3.644 1.00 83.44 97 VAL A C 1
ATOM 777 O O . VAL A 1 97 ? 10.161 0.361 -4.838 1.00 83.44 97 VAL A O 1
ATOM 780 N N . VAL A 1 98 ? 10.553 -0.271 -2.731 1.00 84.81 98 VAL A N 1
ATOM 781 C CA . VAL A 1 98 ? 11.668 -1.174 -3.085 1.00 84.81 98 VAL A CA 1
ATOM 782 C C . VAL A 1 98 ? 11.209 -2.286 -4.031 1.00 84.81 98 VAL A C 1
ATOM 784 O O . VAL A 1 98 ? 11.861 -2.559 -5.039 1.00 84.81 98 VAL A O 1
ATOM 787 N N . VAL A 1 99 ? 10.066 -2.906 -3.733 1.00 82.38 99 VAL A N 1
ATOM 788 C CA . VAL A 1 99 ? 9.494 -3.973 -4.564 1.00 82.38 99 VAL A CA 1
ATOM 789 C C . VAL A 1 99 ? 9.098 -3.445 -5.943 1.00 82.38 99 VAL A C 1
ATOM 791 O O . VAL A 1 99 ? 9.362 -4.111 -6.942 1.00 82.38 99 VAL A O 1
ATOM 794 N N . SER A 1 100 ? 8.513 -2.249 -6.025 1.00 78.56 100 SER A N 1
ATOM 795 C CA . SER A 1 100 ? 8.072 -1.681 -7.304 1.00 78.56 100 SER A CA 1
ATOM 796 C C . SER A 1 100 ? 9.230 -1.310 -8.229 1.00 78.56 100 SER A C 1
ATOM 798 O O . SER A 1 100 ? 9.140 -1.575 -9.425 1.00 78.56 100 SER A O 1
ATOM 800 N N . VAL A 1 101 ? 10.345 -0.803 -7.694 1.00 81.75 101 VAL A N 1
ATOM 801 C CA . VAL A 1 101 ? 11.575 -0.563 -8.472 1.00 81.75 101 VAL A CA 1
ATOM 802 C C . VAL A 1 101 ? 12.111 -1.877 -9.049 1.00 81.75 101 VAL A C 1
ATOM 804 O O . VAL A 1 101 ? 12.438 -1.945 -10.233 1.00 81.75 101 VAL A O 1
ATOM 807 N N . GLY A 1 102 ? 12.152 -2.939 -8.236 1.00 80.94 102 GLY A N 1
ATOM 808 C CA . GLY A 1 102 ? 12.621 -4.256 -8.675 1.00 80.94 102 GLY A CA 1
ATOM 809 C C . GLY A 1 102 ? 11.732 -4.885 -9.752 1.00 80.94 102 GLY A C 1
ATOM 810 O O . GLY A 1 102 ? 12.231 -5.328 -10.785 1.00 80.94 102 GLY A O 1
ATOM 811 N N . ILE A 1 103 ? 10.412 -4.895 -9.537 1.00 78.88 103 ILE A N 1
ATOM 812 C CA . ILE A 1 103 ? 9.449 -5.461 -10.494 1.00 78.88 103 ILE A CA 1
ATOM 813 C C . ILE A 1 103 ? 9.398 -4.622 -11.775 1.00 78.88 103 ILE A C 1
ATOM 815 O O . ILE A 1 103 ? 9.439 -5.186 -12.864 1.00 78.88 103 ILE A O 1
ATOM 819 N N . GLY A 1 104 ? 9.346 -3.291 -11.669 1.00 77.69 104 GLY A N 1
ATOM 820 C CA . GLY A 1 104 ? 9.307 -2.395 -12.826 1.00 77.69 104 GLY A CA 1
ATOM 821 C C . GLY A 1 104 ? 10.545 -2.537 -13.708 1.00 77.69 104 GLY A C 1
ATOM 822 O O . GLY A 1 104 ? 10.419 -2.662 -14.923 1.00 77.69 104 GLY A O 1
ATOM 823 N N . GLY A 1 105 ? 11.733 -2.612 -13.098 1.00 79.06 105 GLY A N 1
ATOM 824 C CA . GLY A 1 105 ? 12.974 -2.865 -13.829 1.00 79.06 105 GLY A CA 1
ATOM 825 C C . GLY A 1 105 ? 12.970 -4.216 -14.547 1.00 79.06 105 GLY A C 1
ATOM 826 O O . GLY A 1 105 ? 13.328 -4.293 -15.722 1.00 79.06 105 GLY A O 1
ATOM 827 N N . LEU A 1 106 ? 12.501 -5.275 -13.878 1.00 81.06 106 LEU A N 1
ATOM 828 C CA . LEU A 1 106 ? 12.387 -6.603 -14.485 1.00 81.06 106 LEU A CA 1
ATOM 829 C C . LEU A 1 106 ? 11.412 -6.614 -15.673 1.00 81.06 106 LEU A C 1
ATOM 831 O O . LEU A 1 106 ? 11.730 -7.192 -16.708 1.00 81.06 106 LEU A O 1
ATOM 835 N N . VAL A 1 107 ? 10.250 -5.966 -15.547 1.00 81.38 107 VAL A N 1
ATOM 836 C CA . VAL A 1 107 ? 9.241 -5.893 -16.619 1.00 81.38 107 VAL A CA 1
ATOM 837 C C . VAL A 1 107 ? 9.802 -5.187 -17.850 1.00 81.38 107 VAL A C 1
ATOM 839 O O . VAL A 1 107 ? 9.691 -5.727 -18.949 1.00 81.38 107 VAL A O 1
ATOM 842 N N . THR A 1 108 ? 10.444 -4.029 -17.679 1.00 80.56 108 THR A N 1
ATOM 843 C CA . THR A 1 108 ? 11.059 -3.297 -18.795 1.00 80.56 108 THR A CA 1
ATOM 844 C C . THR A 1 108 ? 12.174 -4.112 -19.449 1.00 80.56 108 THR A C 1
ATOM 846 O O . THR A 1 108 ? 12.243 -4.177 -20.673 1.00 80.56 108 THR A O 1
ATOM 849 N N . ALA A 1 109 ? 13.010 -4.793 -18.657 1.00 79.44 109 ALA A N 1
ATOM 850 C CA . ALA A 1 109 ? 14.081 -5.638 -19.182 1.00 79.44 109 ALA A CA 1
ATOM 851 C C . ALA A 1 109 ? 13.547 -6.827 -19.999 1.00 79.44 109 ALA A C 1
ATOM 853 O O . ALA A 1 109 ? 14.053 -7.105 -21.084 1.00 79.44 109 ALA A O 1
ATOM 854 N N . VAL A 1 110 ? 12.504 -7.508 -19.511 1.00 83.94 110 VAL A N 1
ATOM 855 C CA . VAL A 1 110 ? 11.865 -8.623 -20.228 1.00 83.94 110 VAL A CA 1
ATOM 856 C C . VAL A 1 110 ? 11.164 -8.134 -21.494 1.00 83.94 110 VAL A C 1
ATOM 858 O O . VAL A 1 110 ? 11.304 -8.764 -22.537 1.00 83.94 110 VAL A O 1
ATOM 861 N N . ALA A 1 111 ? 10.441 -7.012 -21.429 1.00 82.50 111 ALA A N 1
ATOM 862 C CA . ALA A 1 111 ? 9.779 -6.426 -22.593 1.00 82.50 111 ALA A CA 1
ATOM 863 C C . ALA A 1 111 ? 10.792 -6.011 -23.670 1.00 82.50 111 ALA A C 1
ATOM 865 O O . ALA A 1 111 ? 10.600 -6.333 -24.840 1.00 82.50 111 ALA A O 1
ATOM 866 N N . GLY A 1 112 ? 11.897 -5.373 -23.270 1.00 77.69 112 GLY A N 1
ATOM 867 C CA . GLY A 1 112 ? 12.995 -5.024 -24.171 1.00 77.69 112 GLY A CA 1
ATOM 868 C C . GLY A 1 112 ? 13.637 -6.257 -24.807 1.00 77.69 112 GLY A C 1
ATOM 869 O O . GLY A 1 112 ? 13.771 -6.319 -26.024 1.00 77.69 112 GLY A O 1
ATOM 870 N N . ALA A 1 113 ? 13.953 -7.287 -24.014 1.00 77.81 113 ALA A N 1
ATOM 871 C CA . ALA A 1 113 ? 14.496 -8.541 -24.539 1.00 77.81 113 ALA A CA 1
ATOM 872 C C . ALA A 1 113 ? 13.533 -9.235 -25.519 1.00 77.81 113 ALA A C 1
ATOM 874 O O . ALA A 1 113 ? 13.970 -9.782 -26.527 1.00 77.81 113 ALA A O 1
ATOM 875 N N . LEU A 1 114 ? 12.224 -9.198 -25.249 1.00 81.88 114 LEU A N 1
ATOM 876 C CA . LEU A 1 114 ? 11.209 -9.767 -26.133 1.00 81.88 114 LEU A CA 1
ATOM 877 C C . LEU A 1 114 ? 11.126 -9.011 -27.468 1.00 81.88 114 LEU A C 1
ATOM 879 O O . LEU A 1 114 ? 11.008 -9.654 -28.505 1.00 81.88 114 LEU A O 1
ATOM 883 N N . LEU A 1 115 ? 11.211 -7.677 -27.451 1.00 75.94 115 LEU A N 1
ATOM 884 C CA . LEU A 1 115 ? 11.232 -6.857 -28.668 1.00 75.94 115 LEU A CA 1
ATOM 885 C C . LEU A 1 115 ? 12.451 -7.177 -29.542 1.00 75.94 115 LEU A C 1
ATOM 887 O O . LEU A 1 115 ? 12.285 -7.431 -30.732 1.00 75.94 115 LEU A O 1
ATOM 891 N N . LEU A 1 116 ? 13.640 -7.291 -28.943 1.00 72.88 116 LEU A N 1
ATOM 892 C CA . LEU A 1 116 ? 14.864 -7.669 -29.663 1.00 72.88 116 LEU A CA 1
ATOM 893 C C . LEU A 1 116 ? 14.764 -9.065 -30.304 1.00 72.88 116 LEU A C 1
ATOM 895 O O . LEU A 1 116 ? 15.265 -9.288 -31.405 1.00 72.88 116 LEU A O 1
ATOM 899 N N . LEU A 1 117 ? 14.097 -10.016 -29.635 1.00 75.00 117 LEU A N 1
ATOM 900 C CA . LEU A 1 117 ? 13.833 -11.347 -30.197 1.00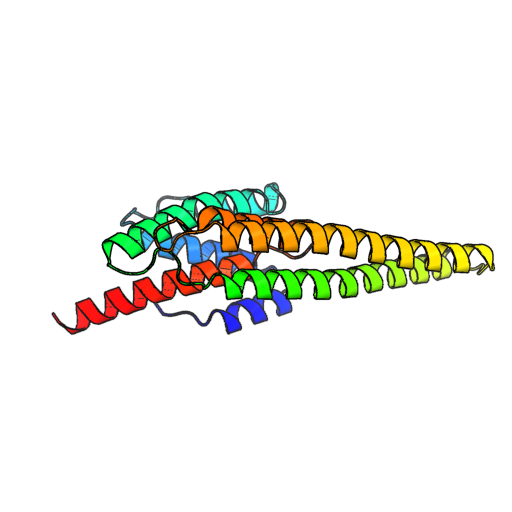 75.00 117 LEU A CA 1
ATOM 901 C C . LEU A 1 117 ? 12.834 -11.317 -31.366 1.00 75.00 117 LEU A C 1
ATOM 903 O O . LEU A 1 117 ? 12.857 -12.226 -32.193 1.00 75.00 117 LEU A O 1
ATOM 907 N N . VAL A 1 118 ? 11.948 -10.318 -31.428 1.00 80.25 118 VAL A N 1
ATOM 908 C CA . VAL A 1 118 ? 10.976 -10.154 -32.520 1.00 80.25 118 VAL A CA 1
ATOM 909 C C . VAL A 1 118 ? 11.620 -9.514 -33.751 1.00 80.25 118 VAL A C 1
ATOM 911 O O . VAL A 1 118 ? 11.297 -9.932 -34.862 1.00 80.25 118 VAL A O 1
ATOM 914 N N . ASP A 1 119 ? 12.538 -8.558 -33.575 1.00 74.94 119 ASP A N 1
ATOM 915 C CA . ASP A 1 119 ? 13.109 -7.801 -34.702 1.00 74.94 119 ASP A CA 1
ATOM 916 C C . ASP A 1 119 ? 14.318 -8.483 -35.381 1.00 74.94 119 ASP A C 1
ATOM 918 O O . ASP A 1 119 ? 14.723 -8.099 -36.474 1.00 74.94 119 ASP A O 1
ATOM 922 N N . ASN A 1 120 ? 14.886 -9.549 -34.793 1.00 65.88 120 ASN A N 1
ATOM 923 C CA . ASN A 1 120 ? 16.026 -10.324 -35.334 1.00 65.88 120 ASN A CA 1
ATOM 924 C C . ASN A 1 120 ? 17.274 -9.500 -35.744 1.00 65.88 120 ASN A C 1
ATOM 926 O O . ASN A 1 120 ? 18.203 -10.050 -36.341 1.00 65.88 120 ASN A O 1
ATOM 930 N N . ALA A 1 121 ? 17.346 -8.218 -35.390 1.00 64.69 121 ALA A N 1
ATOM 931 C CA . ALA A 1 121 ? 18.456 -7.324 -35.681 1.00 64.69 121 ALA A CA 1
ATOM 932 C C . ALA A 1 121 ? 18.812 -6.538 -34.414 1.00 64.69 121 ALA A C 1
ATOM 934 O O . ALA A 1 121 ? 18.233 -5.502 -34.135 1.00 64.69 121 ALA A O 1
ATOM 935 N N . MET A 1 122 ? 19.776 -7.028 -33.630 1.00 64.00 122 MET A N 1
ATOM 936 C CA . MET A 1 122 ? 20.359 -6.222 -32.552 1.00 64.00 122 MET A CA 1
ATOM 937 C C . MET A 1 122 ? 21.297 -5.179 -33.163 1.00 64.00 122 MET A C 1
ATOM 939 O O . MET A 1 122 ? 22.469 -5.472 -33.407 1.00 64.00 122 MET A O 1
ATOM 943 N N . ASP A 1 123 ? 20.786 -3.977 -33.407 1.00 75.38 123 ASP A N 1
ATOM 944 C CA . ASP A 1 123 ? 21.626 -2.809 -33.665 1.00 75.38 123 ASP A CA 1
ATOM 945 C C . ASP A 1 123 ? 22.109 -2.210 -32.326 1.00 75.38 123 ASP A C 1
ATOM 947 O O . ASP A 1 123 ? 21.394 -2.247 -31.318 1.00 75.38 123 ASP A O 1
ATOM 951 N N . GLU A 1 124 ? 23.324 -1.649 -32.274 1.00 77.19 124 GLU A N 1
ATOM 952 C CA . GLU A 1 124 ? 23.885 -1.079 -31.030 1.00 77.19 124 GLU A CA 1
ATOM 953 C C . GLU A 1 124 ? 23.001 0.053 -30.471 1.00 77.19 124 GLU A C 1
ATOM 955 O O . GLU A 1 124 ? 22.947 0.277 -29.259 1.00 77.19 124 GLU A O 1
ATOM 960 N N . ALA A 1 125 ? 22.262 0.734 -31.352 1.00 78.88 125 ALA A N 1
ATOM 961 C CA . ALA A 1 125 ? 21.320 1.789 -31.003 1.00 78.88 125 ALA A CA 1
ATOM 962 C C . ALA A 1 125 ? 20.138 1.289 -30.151 1.00 78.88 125 ALA A C 1
ATOM 964 O O . ALA A 1 125 ? 19.789 1.936 -29.162 1.00 78.88 125 ALA A O 1
ATOM 965 N N . GLU A 1 126 ? 19.560 0.127 -30.474 1.00 74.88 126 GLU A N 1
ATOM 966 C CA . GLU A 1 126 ? 18.419 -0.435 -29.735 1.00 74.88 126 GLU A CA 1
ATOM 967 C C . GLU A 1 126 ? 18.826 -0.890 -28.332 1.00 74.88 126 GLU A C 1
ATOM 969 O O . GLU A 1 126 ? 18.083 -0.721 -27.362 1.00 74.88 126 GLU A O 1
ATOM 974 N N . LEU A 1 127 ? 20.052 -1.408 -28.202 1.00 74.06 127 LEU A N 1
ATOM 975 C CA . LEU A 1 127 ? 20.624 -1.775 -26.913 1.00 74.06 127 LEU A CA 1
ATOM 976 C C . LEU A 1 127 ? 20.758 -0.540 -26.004 1.00 74.06 127 LEU A C 1
ATOM 978 O O . LEU A 1 127 ? 20.360 -0.577 -24.837 1.00 74.06 127 LEU A O 1
ATOM 982 N N . VAL A 1 128 ? 21.294 0.565 -26.534 1.00 80.25 128 VAL A N 1
ATOM 983 C CA . VAL A 1 128 ? 21.442 1.832 -25.797 1.00 80.25 128 VAL A CA 1
ATOM 984 C C . VAL A 1 128 ? 20.078 2.412 -25.418 1.00 80.25 128 VAL A C 1
ATOM 986 O O . VAL A 1 128 ? 19.908 2.873 -24.285 1.00 80.25 128 VAL A O 1
ATOM 989 N N . GLU A 1 129 ? 19.089 2.345 -26.312 1.00 79.81 129 GLU A N 1
ATOM 990 C CA . GLU A 1 129 ? 17.730 2.792 -26.014 1.00 79.81 129 GLU A CA 1
ATOM 991 C C . GLU A 1 129 ? 17.103 1.964 -24.882 1.00 79.81 129 GLU A C 1
ATOM 993 O O . GLU A 1 129 ? 16.623 2.545 -23.905 1.00 79.81 129 GLU A O 1
ATOM 998 N N . ALA A 1 130 ? 17.199 0.632 -24.931 1.00 75.69 130 ALA A N 1
ATOM 999 C CA . ALA A 1 130 ? 16.694 -0.255 -23.882 1.00 75.69 130 ALA A CA 1
ATOM 1000 C C . ALA A 1 130 ? 17.328 0.033 -22.507 1.00 75.69 130 ALA A C 1
ATOM 1002 O O . ALA A 1 130 ? 16.620 0.127 -21.499 1.00 75.69 130 ALA A O 1
ATOM 1003 N N . PHE A 1 131 ? 18.649 0.247 -22.450 1.00 78.56 131 PHE A N 1
ATOM 1004 C CA . PHE A 1 131 ? 19.324 0.652 -21.211 1.00 78.56 131 PHE A CA 1
ATOM 1005 C C . PHE A 1 131 ? 18.857 2.026 -20.718 1.00 78.56 131 PHE A C 1
ATOM 1007 O O . PHE A 1 131 ? 18.645 2.209 -19.515 1.00 78.56 131 PHE A O 1
ATOM 1014 N N . SER A 1 132 ? 18.666 2.985 -21.627 1.00 81.81 132 SER A N 1
ATOM 1015 C CA . SER A 1 132 ? 18.197 4.327 -21.275 1.00 81.81 132 SER A CA 1
ATOM 1016 C C . SER A 1 132 ? 16.765 4.313 -20.725 1.00 81.81 132 SER A C 1
ATOM 1018 O O . SER A 1 132 ? 16.488 4.967 -19.716 1.00 81.81 132 SER A O 1
ATOM 1020 N N . GLN A 1 133 ? 15.875 3.505 -21.311 1.00 79.12 133 GLN A N 1
ATOM 1021 C CA . GLN A 1 133 ? 14.497 3.341 -20.855 1.00 79.12 133 GLN A CA 1
ATOM 1022 C C . GLN A 1 133 ? 14.444 2.655 -19.486 1.00 79.12 133 GLN A C 1
ATOM 1024 O O . GLN A 1 133 ? 13.723 3.121 -18.602 1.00 79.12 133 GLN A O 1
ATOM 1029 N N . LEU A 1 134 ? 15.255 1.612 -19.268 1.00 80.69 134 LEU A N 1
ATOM 1030 C CA . LEU A 1 134 ? 15.362 0.925 -17.978 1.00 80.69 134 LEU A CA 1
ATOM 1031 C C . LEU A 1 134 ? 15.862 1.859 -16.863 1.00 80.69 134 LEU A C 1
ATOM 1033 O O . LEU A 1 134 ? 15.307 1.880 -15.758 1.00 80.69 134 LEU A O 1
ATOM 1037 N N . ALA A 1 135 ? 16.903 2.646 -17.145 1.00 81.81 135 ALA A N 1
ATOM 1038 C CA . ALA A 1 135 ? 17.424 3.634 -16.206 1.00 81.81 135 ALA A CA 1
ATOM 1039 C C . ALA A 1 135 ? 16.383 4.731 -15.920 1.00 81.81 135 ALA A C 1
ATOM 1041 O O . ALA A 1 135 ? 16.135 5.067 -14.759 1.00 81.81 135 ALA A O 1
ATOM 1042 N N . GLY A 1 136 ? 15.718 5.241 -16.961 1.00 83.62 136 GLY A N 1
ATOM 1043 C CA . GLY A 1 136 ? 14.694 6.278 -16.852 1.00 83.62 136 GLY A CA 1
ATOM 1044 C C . GLY A 1 136 ? 13.471 5.840 -16.043 1.00 83.62 136 GLY A C 1
ATOM 1045 O O . GLY A 1 136 ? 13.043 6.561 -15.136 1.00 83.62 136 GLY A O 1
ATOM 1046 N N . SER A 1 137 ? 12.934 4.643 -16.299 1.00 80.38 137 SER A N 1
ATOM 1047 C CA . SER A 1 137 ? 11.787 4.107 -15.554 1.00 80.38 137 SER A CA 1
ATOM 1048 C C . SER A 1 137 ? 12.124 3.886 -14.079 1.00 80.38 137 SER A C 1
ATOM 1050 O O . SER A 1 137 ? 11.327 4.214 -13.196 1.00 80.38 137 SER A O 1
ATOM 1052 N N . SER A 1 138 ? 13.336 3.401 -13.800 1.00 81.69 138 SER A N 1
ATOM 1053 C CA . SER A 1 138 ? 13.813 3.170 -12.435 1.00 81.69 138 SER A CA 1
ATOM 1054 C C . SER A 1 138 ? 13.953 4.486 -11.663 1.00 81.69 138 SER A C 1
ATOM 1056 O O . SER A 1 138 ? 13.423 4.604 -10.559 1.00 81.69 138 SER A O 1
ATOM 1058 N N . LEU A 1 139 ? 14.565 5.514 -12.261 1.00 85.00 139 LEU A N 1
ATOM 1059 C CA . LEU A 1 139 ? 14.711 6.838 -11.641 1.00 85.00 139 LEU A CA 1
ATOM 1060 C C . LEU A 1 139 ? 13.361 7.530 -11.405 1.00 85.00 139 LEU A C 1
ATOM 1062 O O . LEU A 1 139 ? 13.138 8.095 -10.334 1.00 85.00 139 LEU A O 1
ATOM 1066 N N . SER A 1 140 ? 12.445 7.451 -12.373 1.00 84.50 140 SER A N 1
ATOM 1067 C CA . SER A 1 140 ? 11.092 8.006 -12.244 1.00 84.50 140 SER A CA 1
ATOM 1068 C C . SER A 1 140 ? 10.313 7.342 -11.101 1.00 84.50 140 SER A C 1
ATOM 1070 O O . SER A 1 140 ? 9.709 8.027 -10.271 1.00 84.50 140 SER A O 1
ATOM 1072 N N . SER A 1 141 ? 10.380 6.009 -10.998 1.00 81.56 141 SER A N 1
ATOM 1073 C CA . SER A 1 141 ? 9.702 5.263 -9.930 1.00 81.56 141 SER A CA 1
ATOM 1074 C C . SER A 1 141 ? 10.261 5.592 -8.539 1.00 81.56 141 SER A C 1
ATOM 1076 O O . SER A 1 141 ? 9.490 5.792 -7.597 1.00 81.56 141 SER A O 1
ATOM 1078 N N . LEU A 1 142 ? 11.585 5.754 -8.420 1.00 83.88 142 LEU A N 1
ATOM 1079 C CA . LEU A 1 142 ? 12.241 6.203 -7.191 1.00 83.88 142 LEU A CA 1
ATOM 1080 C C . LEU A 1 142 ? 11.809 7.617 -6.801 1.00 83.88 142 LEU A C 1
ATOM 1082 O O . LEU A 1 142 ? 11.509 7.855 -5.633 1.00 83.88 142 LEU A O 1
ATOM 1086 N N . PHE A 1 143 ? 11.740 8.544 -7.759 1.00 88.44 143 PHE A N 1
ATOM 1087 C CA . PHE A 1 143 ? 11.319 9.918 -7.495 1.00 88.44 143 PHE A CA 1
ATOM 1088 C C . PHE A 1 143 ? 9.908 9.967 -6.897 1.00 88.44 143 PHE A C 1
ATOM 1090 O O . PHE A 1 143 ? 9.712 10.516 -5.810 1.00 88.44 143 PHE A O 1
ATOM 1097 N N . TRP A 1 144 ? 8.936 9.326 -7.552 1.00 84.50 144 TRP A N 1
ATOM 1098 C CA . TRP A 1 144 ? 7.567 9.253 -7.040 1.00 84.50 144 TRP A CA 1
ATOM 1099 C C . TRP A 1 144 ? 7.481 8.492 -5.713 1.00 84.50 144 TRP A C 1
ATOM 1101 O O . TRP A 1 144 ? 6.761 8.920 -4.810 1.00 84.50 144 TRP A O 1
ATOM 1111 N N . GLY A 1 145 ? 8.260 7.420 -5.548 1.00 84.38 145 GLY A N 1
ATOM 1112 C CA . GLY A 1 145 ? 8.356 6.675 -4.294 1.00 84.38 145 GLY A CA 1
ATOM 1113 C C . GLY A 1 145 ? 8.853 7.527 -3.122 1.00 84.38 145 GLY A C 1
ATOM 1114 O O . GLY A 1 145 ? 8.278 7.467 -2.035 1.00 84.38 145 GLY A O 1
ATOM 1115 N N . ILE A 1 146 ? 9.864 8.374 -3.342 1.00 88.19 146 ILE A N 1
ATOM 1116 C CA . ILE A 1 146 ? 10.388 9.306 -2.332 1.00 88.19 146 ILE A CA 1
ATOM 1117 C C . ILE A 1 146 ? 9.343 10.366 -1.980 1.00 88.19 146 ILE A C 1
ATOM 1119 O O . ILE A 1 146 ? 9.097 10.601 -0.798 1.00 88.19 146 ILE A O 1
ATOM 1123 N N . VAL A 1 147 ? 8.693 10.981 -2.975 1.00 90.25 147 VAL A N 1
ATOM 1124 C CA . VAL A 1 147 ? 7.634 11.981 -2.740 1.00 90.25 147 VAL A CA 1
ATOM 1125 C C . VAL A 1 147 ? 6.522 11.390 -1.872 1.00 90.25 147 VAL A C 1
ATOM 1127 O O . VAL A 1 147 ? 6.115 11.988 -0.876 1.00 90.25 147 VAL A O 1
ATOM 1130 N N . ILE A 1 148 ? 6.073 10.183 -2.203 1.00 86.62 148 ILE A N 1
ATOM 1131 C CA . ILE A 1 148 ? 5.040 9.466 -1.455 1.00 86.62 148 ILE A CA 1
ATOM 1132 C C . ILE A 1 148 ? 5.502 9.136 -0.032 1.00 86.62 148 ILE A C 1
ATOM 1134 O O . ILE A 1 148 ? 4.741 9.326 0.918 1.00 86.62 148 ILE A O 1
ATOM 1138 N N . LEU A 1 149 ? 6.744 8.676 0.142 1.00 88.56 149 LEU A N 1
ATOM 1139 C CA . LEU A 1 149 ? 7.306 8.395 1.461 1.00 88.56 149 LEU A CA 1
ATOM 1140 C C . LEU A 1 149 ? 7.337 9.658 2.331 1.00 88.56 149 LEU A C 1
ATOM 1142 O O . LEU A 1 149 ? 6.944 9.604 3.496 1.00 88.56 149 LEU A O 1
ATOM 1146 N N . LEU A 1 150 ? 7.733 10.801 1.765 1.00 91.38 150 LEU A N 1
ATOM 1147 C CA . LEU A 1 150 ? 7.723 12.087 2.464 1.00 91.38 150 LEU A CA 1
ATOM 1148 C C . LEU A 1 150 ? 6.307 12.494 2.882 1.00 91.38 150 LEU A C 1
ATOM 1150 O O . LEU A 1 150 ? 6.108 12.921 4.019 1.00 91.38 150 LEU A O 1
ATOM 1154 N N . VAL A 1 151 ? 5.315 12.312 2.005 1.00 90.50 151 VAL A N 1
ATOM 1155 C CA . VAL A 1 151 ? 3.901 12.557 2.333 1.00 90.50 151 VAL A CA 1
ATOM 1156 C C . VAL A 1 151 ? 3.441 11.637 3.466 1.00 90.50 151 VAL A C 1
ATOM 1158 O O . VAL A 1 151 ? 2.846 12.114 4.431 1.00 90.50 151 VAL A O 1
ATOM 1161 N N . MET A 1 152 ? 3.760 10.343 3.408 1.00 89.19 152 MET A N 1
ATOM 1162 C CA . MET A 1 152 ? 3.400 9.375 4.450 1.00 89.19 152 MET A CA 1
ATOM 1163 C C . MET A 1 152 ? 4.033 9.711 5.802 1.00 89.19 152 MET A C 1
ATOM 1165 O O . MET A 1 152 ? 3.343 9.693 6.821 1.00 89.19 152 MET A O 1
ATOM 1169 N N . VAL A 1 153 ? 5.317 10.074 5.821 1.00 90.75 153 VAL A N 1
ATOM 1170 C CA . VAL A 1 153 ? 6.010 10.520 7.038 1.00 90.75 153 VAL A CA 1
ATOM 1171 C C . VAL A 1 153 ? 5.385 11.811 7.567 1.00 90.75 153 VAL A C 1
ATOM 1173 O O . VAL A 1 153 ? 5.100 11.907 8.759 1.00 90.75 153 VAL A O 1
ATOM 1176 N N . ALA A 1 154 ? 5.083 12.782 6.701 1.00 90.44 154 ALA A N 1
ATOM 1177 C CA . ALA A 1 154 ? 4.430 14.025 7.104 1.00 90.44 154 ALA A CA 1
ATOM 1178 C C . ALA A 1 154 ? 3.041 13.778 7.720 1.00 90.44 154 ALA A C 1
ATOM 1180 O O . ALA A 1 154 ? 2.717 14.357 8.759 1.00 90.44 154 ALA A O 1
ATOM 1181 N N . LEU A 1 155 ? 2.233 12.892 7.126 1.00 88.88 155 LEU A N 1
ATOM 1182 C CA . LEU A 1 155 ? 0.928 12.494 7.661 1.00 88.88 155 LEU A CA 1
ATOM 1183 C C . LEU A 1 155 ? 1.063 11.752 8.998 1.00 88.88 155 LEU A C 1
ATOM 1185 O O . LEU A 1 155 ? 0.324 12.042 9.939 1.00 88.88 155 LEU A O 1
ATOM 1189 N N . ALA A 1 156 ? 2.033 10.843 9.119 1.00 86.56 156 ALA A N 1
ATOM 1190 C CA . ALA A 1 156 ? 2.307 10.116 10.357 1.00 86.56 156 ALA A CA 1
ATOM 1191 C C . ALA A 1 156 ? 2.745 11.051 11.502 1.00 86.56 156 ALA A C 1
ATOM 1193 O O . ALA A 1 156 ? 2.268 10.907 12.634 1.00 86.56 156 ALA A O 1
ATOM 1194 N N . CYS A 1 157 ? 3.598 12.036 11.207 1.00 87.62 157 CYS A N 1
ATOM 1195 C CA . CYS A 1 157 ? 4.047 13.049 12.163 1.00 87.62 157 CYS A CA 1
ATOM 1196 C C . CYS A 1 157 ? 2.922 14.005 12.578 1.00 87.62 157 CYS A C 1
ATOM 1198 O O . CYS A 1 157 ? 2.871 14.421 13.732 1.00 87.62 157 CYS A O 1
ATOM 1200 N N . ARG A 1 158 ? 2.000 14.340 11.665 1.00 86.94 158 ARG A N 1
ATOM 1201 C CA . ARG A 1 158 ? 0.846 15.207 11.966 1.00 86.94 158 ARG A CA 1
ATOM 1202 C C . ARG A 1 158 ? -0.269 14.509 12.744 1.00 86.94 158 ARG A C 1
ATOM 1204 O O . ARG A 1 158 ? -1.083 15.191 13.358 1.00 86.94 158 ARG A O 1
ATOM 1211 N N . ARG A 1 159 ? -0.317 13.176 12.728 1.00 82.94 159 ARG A N 1
ATOM 1212 C CA . ARG A 1 159 ? -1.377 12.394 13.371 1.00 82.94 159 ARG A CA 1
ATOM 1213 C C . ARG A 1 159 ? -1.274 12.425 14.898 1.00 82.94 159 ARG A C 1
ATOM 1215 O O . ARG A 1 159 ? -0.227 12.072 15.443 1.00 82.94 159 ARG A O 1
ATOM 1222 N N . LYS A 1 160 ? -2.367 12.719 15.603 1.00 79.69 160 LYS A N 1
ATOM 1223 C CA . LYS A 1 160 ? -2.480 12.523 17.063 1.00 79.69 160 LYS A CA 1
ATOM 1224 C C . LYS A 1 160 ? -3.091 11.149 17.387 1.00 79.69 160 LYS A C 1
ATOM 1226 O O . LYS A 1 160 ? -3.689 10.524 16.516 1.00 79.69 160 LYS A O 1
ATOM 1231 N N . SER A 1 161 ? -2.923 10.653 18.622 1.00 67.38 161 SER A N 1
ATOM 1232 C CA . SER A 1 161 ? -3.413 9.312 19.033 1.00 67.38 161 SER A CA 1
ATOM 1233 C C . SER A 1 161 ? -4.930 9.141 18.910 1.00 67.38 161 SER A C 1
ATOM 1235 O O . SER A 1 161 ? -5.387 8.028 18.691 1.00 67.38 161 SER A O 1
ATOM 1237 N N . GLY A 1 162 ? -5.701 10.228 19.022 1.00 68.38 162 GLY A N 1
ATOM 1238 C CA . GLY A 1 162 ? -7.164 10.204 18.903 1.00 68.38 162 GLY A CA 1
ATOM 1239 C C . GLY A 1 162 ? -7.697 10.427 17.486 1.00 68.38 162 GLY A C 1
ATOM 1240 O O . GLY A 1 162 ? -8.903 10.514 17.308 1.00 68.38 162 GLY A O 1
ATOM 1241 N N . ASP A 1 163 ? -6.831 10.565 16.476 1.00 78.81 163 ASP A N 1
ATOM 1242 C CA . ASP A 1 163 ? -7.288 10.814 15.108 1.00 78.81 163 ASP A CA 1
ATOM 1243 C C . ASP A 1 163 ? -7.536 9.495 14.358 1.00 78.81 163 ASP A C 1
ATOM 1245 O O . ASP A 1 163 ? -6.699 8.576 14.357 1.00 78.81 163 ASP A O 1
ATOM 1249 N N . SER A 1 164 ? -8.659 9.444 13.634 1.00 75.56 164 SER A N 1
ATOM 1250 C CA . SER A 1 164 ? -9.034 8.301 12.794 1.00 75.56 164 SER A CA 1
ATOM 1251 C C . SER A 1 164 ? -7.948 7.947 11.748 1.00 75.56 164 SER A C 1
ATOM 1253 O O . SER A 1 164 ? -7.338 8.835 11.142 1.00 75.56 164 SER A O 1
ATOM 1255 N N . PRO A 1 165 ? -7.688 6.651 11.476 1.00 80.69 165 PRO A N 1
ATOM 1256 C CA . PRO A 1 165 ? -6.595 6.204 10.600 1.00 80.69 165 PRO A CA 1
ATOM 1257 C C . PRO A 1 165 ? -6.821 6.405 9.099 1.00 80.69 165 PRO A C 1
ATOM 1259 O O . PRO A 1 165 ? -5.969 6.021 8.294 1.00 80.69 165 PRO A O 1
ATOM 1262 N N . ARG A 1 166 ? -7.951 7.002 8.705 1.00 84.81 166 ARG A N 1
ATOM 1263 C CA . ARG A 1 166 ? -8.462 6.996 7.327 1.00 84.81 166 ARG A CA 1
ATOM 1264 C C . ARG A 1 166 ? -7.426 7.427 6.297 1.00 84.81 166 ARG A C 1
ATOM 1266 O O . ARG A 1 166 ? -7.254 6.765 5.279 1.00 84.81 166 ARG A O 1
ATOM 1273 N N . LEU A 1 167 ? -6.714 8.522 6.571 1.00 84.94 167 LEU A N 1
ATOM 1274 C CA . LEU A 1 167 ? -5.732 9.077 5.640 1.00 84.94 167 LEU A CA 1
ATOM 1275 C C . LEU A 1 167 ? -4.536 8.138 5.451 1.00 84.94 167 LEU A C 1
ATOM 1277 O O . LEU A 1 167 ? -4.155 7.881 4.318 1.00 84.94 167 LEU A O 1
ATOM 1281 N N . LEU A 1 168 ? -3.976 7.572 6.522 1.00 86.69 168 LEU A N 1
ATOM 1282 C CA . LEU A 1 168 ? -2.830 6.657 6.416 1.00 86.69 168 LEU A CA 1
ATOM 1283 C C . LEU A 1 168 ? -3.186 5.385 5.643 1.00 86.69 168 LEU A C 1
ATOM 1285 O O . LEU A 1 168 ? -2.409 4.938 4.802 1.00 86.69 168 LEU A O 1
ATOM 1289 N N . VAL A 1 169 ? -4.378 4.838 5.893 1.00 86.50 169 VAL A N 1
ATOM 1290 C CA . VAL A 1 169 ? -4.888 3.655 5.189 1.00 86.50 169 VAL A CA 1
ATOM 1291 C C . VAL A 1 169 ? -5.116 3.954 3.706 1.00 86.50 169 VAL A C 1
ATOM 1293 O O . VAL A 1 169 ? -4.707 3.165 2.856 1.00 86.50 169 VAL A O 1
ATOM 1296 N N . VAL A 1 170 ? -5.730 5.097 3.383 1.00 86.25 170 VAL A N 1
ATOM 1297 C CA . VAL A 1 170 ? -6.001 5.506 1.997 1.00 86.25 170 VAL A CA 1
ATOM 1298 C C . VAL A 1 170 ? -4.723 5.800 1.234 1.00 86.25 170 VAL A C 1
ATOM 1300 O O . VAL A 1 170 ? -4.550 5.272 0.140 1.00 86.25 170 VAL A O 1
ATOM 1303 N N . PHE A 1 171 ? -3.819 6.605 1.794 1.00 84.56 171 PHE A N 1
ATOM 1304 C CA . PHE A 1 171 ? -2.560 6.915 1.127 1.00 84.56 171 PHE A CA 1
ATOM 1305 C C . PHE A 1 171 ? -1.753 5.642 0.901 1.00 84.56 171 PHE A C 1
ATOM 1307 O O . PHE A 1 171 ? -1.327 5.422 -0.225 1.00 84.56 171 PHE A O 1
ATOM 1314 N N . SER A 1 172 ? -1.656 4.756 1.902 1.00 83.31 172 SER A N 1
ATOM 1315 C CA . SER A 1 172 ? -1.060 3.425 1.738 1.00 83.31 172 SER A CA 1
ATOM 1316 C C . SER A 1 172 ? -1.690 2.653 0.572 1.00 83.31 172 SER A C 1
ATOM 1318 O O . SER A 1 172 ? -0.963 2.147 -0.275 1.00 83.31 172 SER A O 1
ATOM 1320 N N . ALA A 1 173 ? -3.019 2.612 0.462 1.00 83.88 173 ALA A N 1
ATOM 1321 C CA . ALA A 1 173 ? -3.689 1.917 -0.637 1.00 83.88 173 ALA A CA 1
ATOM 1322 C C . ALA A 1 173 ? -3.404 2.547 -2.012 1.00 83.88 173 ALA A C 1
ATOM 1324 O O . ALA A 1 173 ? -3.200 1.821 -2.985 1.00 83.88 173 ALA A O 1
ATOM 1325 N N . ILE A 1 174 ? -3.349 3.882 -2.092 1.00 83.00 174 ILE A N 1
ATOM 1326 C CA . ILE A 1 174 ? -2.990 4.617 -3.314 1.00 83.00 174 ILE A CA 1
ATOM 1327 C C . ILE A 1 174 ? -1.557 4.285 -3.740 1.00 83.00 174 ILE A C 1
ATOM 1329 O O . ILE A 1 174 ? -1.334 4.045 -4.923 1.00 83.00 174 ILE A O 1
ATOM 1333 N N . VAL A 1 175 ? -0.611 4.222 -2.792 1.00 77.25 175 VAL A N 1
ATOM 1334 C CA . VAL A 1 175 ? 0.786 3.826 -3.047 1.00 77.25 175 VAL A CA 1
ATOM 1335 C C . VAL A 1 175 ? 0.828 2.492 -3.789 1.00 77.25 175 VAL A C 1
ATOM 1337 O O . VAL A 1 175 ? 1.393 2.410 -4.876 1.00 77.25 175 VAL A O 1
ATOM 1340 N N . PHE A 1 176 ? 0.154 1.475 -3.242 1.00 76.69 176 PHE A N 1
ATOM 1341 C CA . PHE A 1 176 ? 0.113 0.144 -3.843 1.00 76.69 176 PHE A CA 1
ATOM 1342 C C . PHE A 1 176 ? -0.491 0.177 -5.254 1.00 76.69 176 PHE A C 1
ATOM 1344 O O . PHE A 1 176 ? 0.135 -0.325 -6.187 1.00 76.69 176 PHE A O 1
ATOM 1351 N N . ILE A 1 177 ? -1.636 0.848 -5.439 1.00 76.50 177 ILE A N 1
ATOM 1352 C CA . ILE A 1 177 ? -2.303 0.949 -6.749 1.00 76.50 177 ILE A CA 1
ATOM 1353 C C . ILE A 1 177 ? -1.408 1.624 -7.793 1.00 76.50 177 ILE A C 1
ATOM 1355 O O . ILE A 1 177 ? -1.303 1.125 -8.911 1.00 76.50 177 ILE A O 1
ATOM 1359 N N . MET A 1 178 ? -0.736 2.726 -7.441 1.00 72.69 178 MET A N 1
ATOM 1360 C CA . MET A 1 178 ? 0.179 3.418 -8.359 1.00 72.69 178 MET A CA 1
ATOM 1361 C C . MET A 1 178 ? 1.371 2.554 -8.775 1.00 72.69 178 MET A C 1
ATOM 1363 O O . MET A 1 178 ? 1.959 2.780 -9.827 1.00 72.69 178 MET A O 1
ATOM 1367 N N . GLN A 1 179 ? 1.724 1.561 -7.967 1.00 69.06 179 GLN A N 1
ATOM 1368 C CA . GLN A 1 179 ? 2.866 0.679 -8.186 1.00 69.06 179 GLN A CA 1
ATOM 1369 C C . GLN A 1 179 ? 2.459 -0.673 -8.786 1.00 69.06 179 GLN A C 1
ATOM 1371 O O . GLN A 1 179 ? 3.224 -1.633 -8.716 1.00 69.06 179 GLN A O 1
ATOM 1376 N N . CYS A 1 180 ? 1.255 -0.751 -9.374 1.00 64.94 180 CYS A N 1
ATOM 1377 C CA . CYS A 1 180 ? 0.647 -1.970 -9.918 1.00 64.94 180 CYS A CA 1
ATOM 1378 C C . CYS A 1 180 ? 0.529 -3.123 -8.908 1.00 64.94 180 CYS A C 1
ATOM 1380 O O . CYS A 1 180 ? 0.246 -4.258 -9.294 1.00 64.94 180 CYS A O 1
ATOM 1382 N N . LEU A 1 181 ? 0.702 -2.851 -7.612 1.00 67.75 181 LEU A N 1
ATOM 1383 C CA . LEU A 1 181 ? 0.427 -3.821 -6.571 1.00 67.75 181 LEU A CA 1
ATOM 1384 C C . LEU A 1 181 ? -1.013 -3.630 -6.095 1.00 67.75 181 LEU A C 1
ATOM 1386 O O . LEU A 1 181 ? -1.425 -2.536 -5.715 1.00 67.75 181 LEU A O 1
ATOM 1390 N N . PRO A 1 182 ? -1.820 -4.687 -6.053 1.00 67.12 182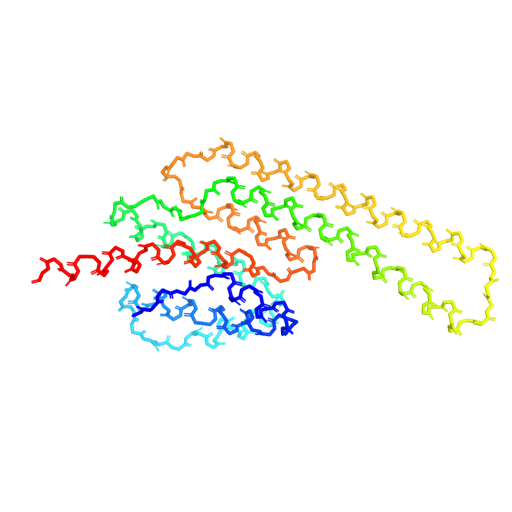 PRO A N 1
ATOM 1391 C CA . PRO A 1 182 ? -3.133 -4.559 -5.454 1.00 67.12 182 PRO A CA 1
ATOM 1392 C C . PRO A 1 182 ? -3.022 -4.218 -3.946 1.00 67.12 182 PRO A C 1
ATOM 1394 O O . PRO A 1 182 ? -2.093 -4.680 -3.276 1.00 67.12 182 PRO A O 1
ATOM 1397 N N . PRO A 1 183 ? -3.954 -3.417 -3.378 1.00 67.62 183 PRO A N 1
ATOM 1398 C CA . PRO A 1 183 ? -3.829 -2.755 -2.064 1.00 67.62 183 PRO A CA 1
ATOM 1399 C C . PRO A 1 183 ? -3.998 -3.701 -0.857 1.00 67.62 183 PRO A C 1
ATOM 1401 O O . PRO A 1 183 ? -4.477 -3.323 0.213 1.00 67.62 183 PRO A O 1
ATOM 1404 N N . PHE A 1 184 ? -3.630 -4.968 -1.011 1.00 71.38 184 PHE A N 1
ATOM 1405 C CA . PHE A 1 184 ? -3.898 -6.033 -0.051 1.00 71.38 184 PHE A CA 1
ATOM 1406 C C . PHE A 1 184 ? -3.113 -5.886 1.253 1.00 71.38 184 PHE A C 1
ATOM 1408 O O . PHE A 1 184 ? -3.583 -6.328 2.300 1.00 71.38 184 PHE A O 1
ATOM 1415 N N . LEU A 1 185 ? -1.963 -5.205 1.241 1.00 72.06 185 LEU A N 1
ATOM 1416 C CA . LEU A 1 185 ? -1.248 -4.916 2.483 1.00 72.06 185 LEU A CA 1
ATOM 1417 C C . LEU A 1 185 ? -2.039 -3.943 3.379 1.00 72.06 185 LEU A C 1
ATOM 1419 O O . LEU A 1 185 ? -2.066 -4.108 4.598 1.00 72.06 185 LEU A O 1
ATOM 1423 N N . SER A 1 186 ? -2.769 -2.997 2.776 1.00 80.88 186 SER A N 1
ATOM 1424 C CA . SER A 1 186 ? -3.661 -2.077 3.492 1.00 80.88 186 SER A CA 1
ATOM 1425 C C . SER A 1 186 ? -4.868 -2.804 4.103 1.00 80.88 186 SER A C 1
ATOM 1427 O O . SER A 1 186 ? -5.301 -2.454 5.203 1.00 80.88 186 SER A O 1
ATOM 1429 N N . LEU A 1 187 ? -5.362 -3.877 3.463 1.00 81.62 187 LEU A N 1
ATOM 1430 C CA . LEU A 1 187 ? -6.343 -4.783 4.085 1.00 81.62 187 LEU A CA 1
ATOM 1431 C C . LEU A 1 187 ? -5.761 -5.489 5.312 1.00 81.62 187 LEU A C 1
ATOM 1433 O O . LEU A 1 187 ? -6.477 -5.724 6.281 1.00 81.62 187 LEU A O 1
ATOM 1437 N N . GLY A 1 188 ? -4.458 -5.772 5.317 1.00 83.75 188 GLY A N 1
ATOM 1438 C CA . GLY A 1 188 ? -3.777 -6.359 6.466 1.00 83.75 188 GLY A CA 1
ATOM 1439 C C . GLY A 1 188 ? -3.822 -5.483 7.719 1.00 83.75 188 GLY A C 1
ATOM 1440 O O . GLY A 1 188 ? -4.072 -5.996 8.814 1.00 83.75 188 GLY A O 1
ATOM 1441 N N . PHE A 1 189 ? -3.651 -4.166 7.573 1.00 85.38 189 PHE A N 1
ATOM 1442 C CA . PHE A 1 189 ? -3.770 -3.218 8.688 1.00 85.38 189 PHE A CA 1
ATOM 1443 C C . PHE A 1 189 ? -5.192 -3.168 9.248 1.00 85.38 189 PHE A C 1
ATOM 1445 O O . PHE A 1 189 ? -5.389 -3.272 10.461 1.00 85.38 189 PHE A O 1
ATOM 1452 N N . MET A 1 190 ? -6.188 -3.128 8.364 1.00 83.50 190 MET A N 1
ATOM 1453 C CA . MET A 1 190 ? -7.594 -3.248 8.747 1.00 83.50 190 MET A CA 1
ATOM 1454 C C . MET A 1 190 ? -7.895 -4.576 9.444 1.00 83.50 190 MET A C 1
ATOM 1456 O O . MET A 1 190 ? -8.543 -4.576 10.484 1.00 83.50 190 MET A O 1
ATOM 1460 N N . GLN A 1 191 ? -7.390 -5.703 8.941 1.00 85.38 191 GLN A N 1
ATOM 1461 C CA . GLN A 1 191 ? -7.587 -7.012 9.565 1.00 85.38 191 GLN A CA 1
ATOM 1462 C C . GLN A 1 191 ? -6.958 -7.070 10.962 1.00 85.38 191 GLN A C 1
ATOM 1464 O O . GLN A 1 191 ? -7.547 -7.648 11.871 1.00 85.38 191 GLN A O 1
ATOM 1469 N N . LYS A 1 192 ? -5.786 -6.452 11.165 1.00 86.38 192 LYS A N 1
ATOM 1470 C CA . LYS A 1 192 ? -5.164 -6.337 12.494 1.00 86.38 192 LYS A CA 1
ATOM 1471 C C . LYS A 1 192 ? -6.053 -5.537 13.450 1.00 86.38 192 LYS A C 1
ATOM 1473 O O . LYS A 1 192 ? -6.271 -5.958 14.584 1.00 86.38 192 LYS A O 1
ATOM 1478 N N . SER A 1 193 ? -6.602 -4.425 12.970 1.00 85.19 193 SER A N 1
ATOM 1479 C CA . SER A 1 193 ? -7.551 -3.594 13.712 1.00 85.19 193 SER A CA 1
ATOM 1480 C C . SER A 1 193 ? -8.852 -4.350 14.043 1.00 85.19 193 SER A C 1
ATOM 1482 O O . SER A 1 193 ? -9.308 -4.355 15.187 1.00 85.19 193 SER A O 1
ATOM 1484 N N . LEU A 1 194 ? -9.386 -5.110 13.090 1.00 84.69 194 LEU A N 1
ATOM 1485 C CA . LEU A 1 194 ? -10.565 -5.956 13.264 1.00 84.69 194 LEU A CA 1
ATOM 1486 C C . LEU A 1 194 ? -10.326 -7.098 14.264 1.00 84.69 194 LEU A C 1
ATOM 1488 O O . LEU A 1 194 ? -11.159 -7.360 15.128 1.00 84.69 194 LEU A O 1
ATOM 1492 N N . ASN A 1 195 ? -9.172 -7.762 14.182 1.00 85.69 195 ASN A N 1
ATOM 1493 C CA . ASN A 1 195 ? -8.803 -8.844 15.093 1.00 85.69 195 ASN A CA 1
ATOM 1494 C C . ASN A 1 195 ? -8.751 -8.365 16.553 1.00 85.69 195 ASN A C 1
ATOM 1496 O O . ASN A 1 195 ? -9.154 -9.114 17.438 1.00 85.69 195 ASN A O 1
ATOM 1500 N N . GLY A 1 196 ? -8.308 -7.125 16.798 1.00 83.44 196 GLY A N 1
ATOM 1501 C CA . GLY A 1 196 ? -8.313 -6.537 18.142 1.00 83.44 196 GLY A CA 1
ATOM 1502 C C . GLY A 1 196 ? -9.720 -6.392 18.734 1.00 83.44 196 GLY A C 1
ATOM 1503 O O . GLY A 1 196 ? -9.918 -6.709 19.904 1.00 83.44 196 GLY A O 1
ATOM 1504 N N . LEU A 1 197 ? -10.710 -6.005 17.920 1.00 83.44 197 LEU A N 1
ATOM 1505 C CA . LEU A 1 197 ? -12.118 -5.956 18.346 1.00 83.44 197 LEU A CA 1
ATOM 1506 C C . LEU A 1 197 ? -12.676 -7.349 18.651 1.00 83.44 197 LEU A C 1
ATOM 1508 O O . LEU A 1 197 ? -13.368 -7.554 19.647 1.00 83.44 197 LEU A O 1
ATOM 1512 N N . ILE A 1 198 ? -12.373 -8.329 17.794 1.00 82.62 198 ILE A N 1
ATOM 1513 C CA . ILE A 1 198 ? -12.830 -9.711 17.987 1.00 82.62 198 ILE A CA 1
ATOM 1514 C C . ILE A 1 198 ? -12.274 -10.268 19.302 1.00 82.62 198 ILE A C 1
ATOM 1516 O O . ILE A 1 198 ? -13.026 -10.873 20.069 1.00 82.62 198 ILE A O 1
ATOM 1520 N N . GLU A 1 199 ? -10.993 -10.025 19.581 1.00 83.69 199 GLU A N 1
ATOM 1521 C CA . GLU A 1 199 ? -10.324 -10.452 20.811 1.00 83.69 199 GLU A CA 1
ATOM 1522 C C . GLU A 1 199 ? -11.005 -9.857 22.048 1.00 83.69 199 GLU A C 1
ATOM 1524 O O . GLU A 1 199 ? -11.454 -10.604 22.915 1.00 83.69 199 GLU A O 1
ATOM 1529 N N . GLN A 1 200 ? -11.231 -8.542 22.072 1.00 81.75 200 GLN A N 1
ATOM 1530 C CA . GLN A 1 200 ? -11.901 -7.893 23.197 1.00 81.75 200 GLN A CA 1
ATOM 1531 C C . GLN A 1 200 ? -13.356 -8.358 23.390 1.00 81.75 200 GLN A C 1
ATOM 1533 O O . GLN A 1 200 ? -13.796 -8.571 24.522 1.00 81.75 200 GLN A O 1
ATOM 1538 N N . SER A 1 201 ? -14.101 -8.577 22.300 1.00 78.12 201 SER A N 1
ATOM 1539 C CA . SER A 1 201 ? -15.474 -9.105 22.358 1.00 78.12 201 SER A CA 1
ATOM 1540 C C . SER A 1 201 ? -15.553 -10.551 22.869 1.00 78.12 201 SER A C 1
ATOM 1542 O O . SER A 1 201 ? -16.598 -10.979 23.366 1.00 78.12 201 SER A O 1
ATOM 1544 N N . THR A 1 202 ? -14.470 -11.316 22.708 1.00 77.81 202 THR A N 1
ATOM 1545 C CA . THR A 1 202 ? -14.354 -12.691 23.206 1.00 77.81 202 THR A CA 1
ATOM 1546 C C . THR A 1 202 ? -14.001 -12.673 24.689 1.00 77.81 202 THR A C 1
ATOM 1548 O O . THR A 1 202 ? -14.634 -13.383 25.461 1.00 77.81 202 THR A O 1
ATOM 1551 N N . THR A 1 203 ? -13.081 -11.795 25.104 1.00 78.19 203 THR A N 1
ATOM 1552 C CA . THR A 1 203 ? -12.733 -11.595 26.517 1.00 78.19 203 THR A CA 1
ATOM 1553 C C . THR A 1 203 ? -13.937 -11.160 27.352 1.00 78.19 203 THR A C 1
ATOM 1555 O O . THR A 1 203 ? -14.148 -11.726 28.417 1.00 78.19 203 THR A O 1
ATOM 1558 N N . ARG A 1 204 ? -14.767 -10.215 26.872 1.00 72.75 204 ARG A N 1
ATOM 1559 C CA . ARG A 1 204 ? -15.993 -9.813 27.595 1.00 72.75 204 ARG A CA 1
ATOM 1560 C C . ARG A 1 204 ? -16.964 -10.985 27.783 1.00 72.75 204 ARG A C 1
ATOM 1562 O O . ARG A 1 204 ? -17.424 -11.204 28.888 1.00 72.75 204 ARG A O 1
ATOM 1569 N N . ARG A 1 205 ? -17.195 -11.789 26.739 1.00 70.31 205 ARG A N 1
ATOM 1570 C CA . ARG A 1 205 ? -18.091 -12.961 26.795 1.00 70.31 205 ARG A CA 1
ATOM 1571 C C . ARG A 1 205 ? -17.580 -14.136 27.630 1.00 70.31 205 ARG A C 1
ATOM 1573 O O . ARG A 1 205 ? -18.358 -15.035 27.902 1.00 70.31 205 ARG A O 1
ATOM 1580 N N . GLY A 1 206 ? -16.290 -14.182 27.956 1.00 65.25 206 GLY A N 1
ATOM 1581 C CA . GLY A 1 206 ? -15.727 -15.193 28.858 1.00 65.25 206 GLY A CA 1
ATOM 1582 C C . GLY A 1 206 ? -15.735 -14.779 30.332 1.00 65.25 206 GLY A C 1
ATOM 1583 O O . GLY A 1 206 ? -15.353 -15.585 31.175 1.00 65.25 206 GLY A O 1
ATOM 1584 N N . LEU A 1 207 ? -16.105 -13.528 30.628 1.00 59.25 207 LEU A N 1
ATOM 1585 C CA . LEU A 1 207 ? -16.226 -12.975 31.982 1.00 59.25 207 LEU A CA 1
ATOM 1586 C C . LEU A 1 207 ? -17.684 -12.920 32.477 1.00 59.25 207 LEU A C 1
ATOM 1588 O O . LEU A 1 207 ? -17.887 -12.676 33.666 1.00 59.25 207 LEU A O 1
ATOM 1592 N N . ASP A 1 208 ? -18.650 -13.157 31.584 1.00 47.25 208 ASP A N 1
ATOM 1593 C CA . ASP A 1 208 ? -20.089 -13.296 31.856 1.00 47.25 208 ASP A CA 1
ATOM 1594 C C . ASP A 1 208 ? -20.477 -14.783 31.955 1.00 47.25 208 ASP A C 1
ATOM 1596 O O . ASP A 1 208 ? -21.342 -15.119 32.798 1.00 47.25 208 ASP A O 1
#

Foldseek 3Di:
DDQDDLVVQVVVCVVVVNPSLLVLQLVLVVLLCVLVVHPPPDPSVVLSVCCVVVVNPSVLVVLLVSLQVLLVLQVVLVHFSFLDALVLLLVLLVVLLVVLLVVVLVVLLVVLVVVCVVVVDDDVVSVVVSVVVSVVSSVVSVVVSVVLSVVSVVVNVPDDRNDGCNVSLSSQQVSCVVSVHHSSVSVSRVSSSSSVSVVSVVVVVVVD

Secondary structure (DSSP, 8-state):
-----HHHHHHHHHHTTTHHHHHHHHHHHHHHHHHTT----S-HHHHHHHHHHTTTHHHHHHHHHHHHHHHHHHHHTTS-S-SS-HHHHHHHHHHHHHHHHHHHHHHHHHHHHHHHHHH----HHHHHHHHHHHHHHHHHHHHHHHHHHHHHHHHHHH--TTS-THHHHHHHHHHHHHTT--THHHHHHHHHHHHHHHHHHHHHHTT-

Radius of gyration: 20.5 Å; chains: 1; bounding box: 52×32×68 Å

Sequence (208 aa):
MEKRNTIMYLVLTFLTCGLFGIYWLYRMNEDLKRLRGESATAEGGRLVLYTILSCGLYTVYWLYVNSDVLGQLREEQGLEPDGASKESYIISTILAVVVSVGIGGLVTAVAGALLLLVDNAMDEAELVEAFSQLAGSSLSSLFWGIVILLVMVALACRRKSGDSPRLLVVFSAIVFIMQCLPPFLSLGFMQKSLNGLIEQSTTRRGLD

InterPro domains:
  IPR025328 Domain of unknown function DUF4234 [PF14018] (4-64)

Organism: Selenomonas ruminantium (NCBI:txid971)

pLDDT: mean 79.35, std 8.52, range [37.31, 91.38]